Protein AF-A0A923ZUJ0-F1 (afdb_monomer_lite)

Radius of gyration: 30.83 Å; chains: 1; bounding box: 75×82×102 Å

pLDDT: mean 88.52, std 15.81, range [29.75, 98.81]

Structure (mmCIF, N/CA/C/O backbone):
data_AF-A0A923ZUJ0-F1
#
_entry.id   AF-A0A923ZUJ0-F1
#
loop_
_atom_site.group_PDB
_atom_site.id
_atom_site.type_symbol
_atom_site.label_atom_id
_atom_site.label_alt_id
_atom_site.label_comp_id
_atom_site.label_asym_id
_atom_site.label_entity_id
_atom_site.label_seq_id
_atom_site.pdbx_PDB_ins_code
_atom_site.Cartn_x
_atom_site.Cartn_y
_atom_site.Cartn_z
_atom_site.occupancy
_atom_site.B_iso_or_equiv
_atom_site.auth_seq_id
_atom_site.auth_comp_id
_atom_site.auth_asym_id
_atom_site.auth_atom_id
_atom_site.pdbx_PDB_model_num
ATOM 1 N N . MET A 1 1 ? -29.389 64.972 77.848 1.00 43.12 1 MET A N 1
ATOM 2 C CA . MET A 1 1 ? -30.214 64.222 78.824 1.00 43.12 1 MET A CA 1
ATOM 3 C C . MET A 1 1 ? -31.696 64.350 78.474 1.00 43.12 1 MET A C 1
ATOM 5 O O . MET A 1 1 ? -32.298 65.359 78.807 1.00 43.12 1 MET A O 1
ATOM 9 N N . ARG A 1 2 ? -32.294 63.356 77.804 1.00 29.84 2 ARG A N 1
ATOM 10 C CA . ARG A 1 2 ? -33.752 63.138 77.796 1.00 29.84 2 ARG A CA 1
ATOM 11 C C . ARG A 1 2 ? -34.045 61.634 77.700 1.00 29.84 2 ARG A C 1
ATOM 13 O O . ARG A 1 2 ? -33.773 61.017 76.685 1.00 29.84 2 ARG A O 1
ATOM 20 N N . LYS A 1 3 ? -34.542 61.127 78.832 1.00 29.75 3 LYS A N 1
ATOM 21 C CA . LYS A 1 3 ? -35.555 60.084 79.078 1.00 29.75 3 LYS A CA 1
ATOM 22 C C . LYS A 1 3 ? -35.516 58.767 78.280 1.00 29.75 3 LYS A C 1
ATOM 24 O O . LYS A 1 3 ? -35.844 58.710 77.105 1.00 29.75 3 LYS A O 1
ATOM 29 N N . SER A 1 4 ? -35.271 57.698 79.041 1.00 38.34 4 SER A N 1
ATOM 30 C CA . SER A 1 4 ? -35.856 56.358 78.872 1.00 38.34 4 SER A CA 1
ATOM 31 C C . SER A 1 4 ? -37.389 56.416 78.769 1.00 38.34 4 SER A C 1
ATOM 33 O O . SER A 1 4 ? -37.982 57.253 79.447 1.00 38.34 4 SER A O 1
ATOM 35 N N . ILE A 1 5 ? -37.995 55.503 77.993 1.00 32.16 5 ILE A N 1
ATOM 36 C CA . ILE A 1 5 ? -39.193 54.711 78.353 1.00 32.16 5 ILE A CA 1
ATOM 37 C C . ILE A 1 5 ? -39.222 53.428 77.489 1.00 32.16 5 ILE A C 1
ATOM 39 O O . ILE A 1 5 ? -39.133 53.475 76.265 1.00 32.16 5 ILE A O 1
ATOM 43 N N . ARG A 1 6 ? -39.315 52.281 78.177 1.00 39.22 6 ARG A N 1
ATOM 44 C CA . ARG A 1 6 ? -39.644 50.923 77.688 1.00 39.22 6 ARG A CA 1
ATOM 45 C C . ARG A 1 6 ? -41.151 50.790 77.427 1.00 39.22 6 ARG A C 1
ATOM 47 O O . ARG A 1 6 ? -41.880 51.478 78.118 1.00 39.22 6 ARG A O 1
ATOM 54 N N . VAL A 1 7 ? -41.571 49.823 76.594 1.00 31.69 7 VAL A N 1
ATOM 55 C CA . VAL A 1 7 ? -42.669 48.813 76.768 1.00 31.69 7 VAL A CA 1
ATOM 56 C C . VAL A 1 7 ? -42.708 48.015 75.440 1.00 31.69 7 VAL A C 1
ATOM 58 O O . VAL A 1 7 ? -42.836 48.630 74.392 1.00 31.69 7 VAL A O 1
ATOM 61 N N . ILE A 1 8 ? -42.285 46.746 75.334 1.00 33.00 8 ILE A N 1
ATOM 62 C CA . ILE A 1 8 ? -42.831 45.441 75.789 1.00 33.00 8 ILE A CA 1
ATOM 63 C C . ILE A 1 8 ? -44.042 44.929 74.966 1.00 33.00 8 ILE A C 1
ATOM 65 O O . ILE A 1 8 ? -45.149 45.415 75.148 1.00 33.00 8 ILE A O 1
ATOM 69 N N . ALA A 1 9 ? -43.765 43.847 74.203 1.00 34.81 9 ALA A N 1
ATOM 70 C CA . ALA A 1 9 ? -44.602 42.666 73.881 1.00 34.81 9 ALA A CA 1
ATOM 71 C C . ALA A 1 9 ? -45.811 42.809 72.917 1.00 34.81 9 ALA A C 1
ATOM 73 O O . ALA A 1 9 ? -46.487 43.820 72.929 1.00 34.81 9 ALA A O 1
ATOM 74 N N . PHE A 1 10 ? -46.217 41.826 72.095 1.00 34.53 10 PHE A N 1
ATOM 75 C CA . PHE A 1 10 ? -45.820 40.424 71.866 1.00 34.53 10 PHE A CA 1
ATOM 76 C C . PHE A 1 10 ? -46.506 39.914 70.563 1.00 34.53 10 PHE A C 1
ATOM 78 O O . PHE A 1 10 ? -47.582 40.386 70.217 1.00 34.53 10 PHE A O 1
ATOM 85 N N . ILE A 1 11 ? -45.928 38.856 69.973 1.00 42.12 11 ILE A N 1
ATOM 86 C CA . ILE A 1 11 ? -46.544 37.788 69.146 1.00 42.12 11 ILE A CA 1
ATOM 87 C C . ILE A 1 11 ? -46.882 38.110 67.679 1.00 42.12 11 ILE A C 1
ATOM 89 O O . ILE A 1 11 ? -47.762 38.898 67.358 1.00 42.12 11 ILE A O 1
ATOM 93 N N . GLY A 1 12 ? -46.242 37.349 66.787 1.00 33.19 12 GLY A N 1
ATOM 94 C CA . GLY A 1 12 ? -46.616 37.215 65.383 1.00 33.19 12 GLY A CA 1
ATOM 95 C C . GLY A 1 12 ? -45.656 36.282 64.656 1.00 33.19 12 GLY A C 1
ATOM 96 O O . GLY A 1 12 ? -44.697 36.727 64.037 1.00 33.19 12 GLY A O 1
ATOM 97 N N . THR A 1 13 ? -45.879 34.979 64.796 1.00 43.81 13 THR A N 1
ATOM 98 C CA . THR A 1 13 ? -45.153 33.884 64.144 1.00 43.81 13 THR A CA 1
ATOM 99 C C . THR A 1 13 ? -45.180 34.067 62.621 1.00 43.81 13 THR A C 1
ATOM 101 O O . THR A 1 13 ? -46.202 33.798 61.993 1.00 43.81 13 THR A O 1
ATOM 104 N N . LEU A 1 14 ? -44.078 34.517 62.009 1.00 37.41 14 LEU A N 1
ATOM 105 C CA . LEU A 1 14 ? -43.912 34.456 60.556 1.00 37.41 14 LEU A CA 1
ATOM 106 C C . LEU A 1 14 ? -43.134 33.197 60.183 1.00 37.41 14 LEU A C 1
ATOM 108 O O . LEU A 1 14 ? -42.020 32.956 60.643 1.00 37.41 14 LEU A O 1
ATOM 112 N N . TRP A 1 15 ? -43.786 32.397 59.351 1.00 36.47 15 TRP A N 1
ATOM 113 C CA . TRP A 1 15 ? -43.288 31.186 58.730 1.00 36.47 15 TRP A CA 1
ATOM 114 C C . TRP A 1 15 ? -41.913 31.389 58.088 1.00 36.47 15 TRP A C 1
ATOM 116 O O . TRP A 1 15 ? -41.748 32.222 57.198 1.00 36.47 15 TRP A O 1
ATOM 126 N N . VAL A 1 16 ? -40.949 30.550 58.470 1.00 40.41 16 VAL A N 1
ATOM 127 C CA . VAL A 1 16 ? -39.775 30.275 57.640 1.00 40.41 16 VAL A CA 1
ATOM 128 C C . VAL A 1 16 ? -40.267 29.410 56.481 1.00 40.41 16 VAL A C 1
ATOM 130 O O . VAL A 1 16 ? -40.273 28.183 56.558 1.00 40.41 16 VAL A O 1
ATOM 133 N N . ILE A 1 17 ? -40.746 30.048 55.412 1.00 44.09 17 ILE A N 1
ATOM 134 C CA . ILE A 1 17 ? -40.874 29.373 54.122 1.00 44.09 17 ILE A CA 1
ATOM 135 C C . ILE A 1 17 ? -39.440 29.140 53.667 1.00 44.09 17 ILE A C 1
ATOM 137 O O . ILE A 1 17 ? -38.742 30.063 53.252 1.00 44.09 17 ILE A O 1
ATOM 141 N N . GLY A 1 18 ? -38.974 27.904 53.835 1.00 44.53 18 GLY A N 1
ATOM 142 C CA . GLY A 1 18 ? -37.714 27.473 53.265 1.00 44.53 18 GLY A CA 1
ATOM 143 C C . GLY A 1 18 ? -37.739 27.762 51.770 1.00 44.53 18 GLY A C 1
ATOM 144 O O . GLY A 1 18 ? -38.570 27.210 51.050 1.00 44.53 18 GLY A O 1
ATOM 145 N N . CYS A 1 19 ? -36.822 28.610 51.305 1.00 40.72 19 CYS A N 1
ATOM 146 C CA . CYS A 1 19 ? -36.423 28.607 49.909 1.00 40.72 19 CYS A CA 1
ATOM 147 C C . CYS A 1 19 ? -35.918 27.195 49.601 1.00 40.72 19 CYS A C 1
ATOM 149 O O . CYS A 1 19 ? -34.752 26.875 49.839 1.00 40.72 19 CYS A O 1
ATOM 151 N N . LYS A 1 20 ? -36.791 26.326 49.078 1.00 44.94 20 LYS A N 1
ATOM 152 C CA . LYS A 1 20 ? -36.320 25.245 48.223 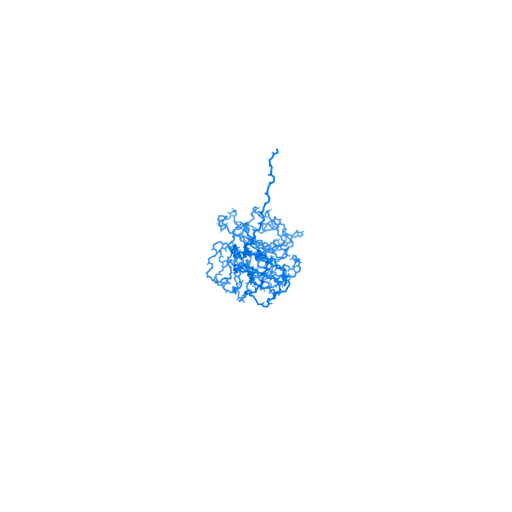1.00 44.94 20 LYS A CA 1
ATOM 153 C C . LYS A 1 20 ? -35.603 25.955 47.089 1.00 44.94 20 LYS A C 1
ATOM 155 O O . LYS A 1 20 ? -36.219 26.715 46.351 1.00 44.94 20 LYS A O 1
ATOM 160 N N . LYS A 1 21 ? -34.288 25.773 47.028 1.00 48.12 21 LYS A N 1
ATOM 161 C CA . LYS A 1 21 ? -33.493 26.132 45.863 1.00 48.12 21 LYS A CA 1
ATOM 162 C C . LYS A 1 21 ? -34.147 25.376 44.708 1.00 48.12 21 LYS A C 1
ATOM 164 O O . LYS A 1 21 ? -34.022 24.155 44.648 1.00 48.12 21 LYS A O 1
ATOM 169 N N . GLU A 1 22 ? -34.947 26.061 43.895 1.00 51.47 22 GLU A N 1
ATOM 170 C CA . GLU A 1 22 ? -35.386 25.500 42.624 1.00 51.47 22 GLU A CA 1
ATOM 171 C C . GLU A 1 22 ? -34.109 25.046 41.921 1.00 51.47 22 GLU A C 1
ATOM 173 O O . GLU A 1 22 ? -33.128 25.795 41.859 1.00 51.47 22 GLU A O 1
ATOM 178 N N . SER A 1 23 ? -34.068 23.779 41.516 1.00 54.75 23 SER A N 1
ATOM 179 C CA . SER A 1 23 ? -32.991 23.251 40.695 1.00 54.75 23 SER A CA 1
ATOM 180 C C . SER A 1 23 ? -33.049 24.006 39.371 1.00 54.75 23 SER A C 1
ATOM 182 O O . SER A 1 23 ? -33.767 23.617 38.450 1.00 54.75 23 SER A O 1
ATOM 184 N N . VAL A 1 24 ? -32.359 25.144 39.306 1.00 60.41 24 VAL A N 1
ATOM 185 C CA . VAL A 1 24 ? -32.117 25.860 38.060 1.00 60.41 24 VAL A CA 1
ATOM 186 C C . VAL A 1 24 ? -31.262 24.916 37.230 1.00 60.41 24 VAL A C 1
ATOM 188 O O . VAL A 1 24 ? -30.075 24.729 37.482 1.00 60.41 24 VAL A O 1
ATOM 191 N N . CYS A 1 25 ? -31.930 24.197 36.341 1.00 63.59 25 CYS A N 1
ATOM 192 C CA . CYS A 1 25 ? -31.304 23.222 35.479 1.00 63.59 25 CYS A CA 1
ATOM 193 C C . CYS A 1 25 ? -30.626 23.955 34.323 1.00 63.59 25 CYS A C 1
ATOM 195 O O . CYS A 1 25 ? -31.306 24.432 33.420 1.00 63.59 25 CYS A O 1
ATOM 197 N N . ASP A 1 26 ? -29.292 23.985 34.315 1.00 70.06 26 ASP A N 1
ATOM 198 C CA . ASP A 1 26 ? -28.464 24.573 33.244 1.00 70.06 26 ASP A CA 1
ATOM 199 C C . ASP A 1 26 ? -28.407 23.697 31.963 1.00 70.06 26 ASP A C 1
ATOM 201 O O . ASP A 1 26 ? -27.482 23.799 31.155 1.00 70.06 26 ASP A O 1
ATOM 205 N N . GLY A 1 27 ? -29.408 22.830 31.766 1.00 80.50 27 GLY A N 1
ATOM 206 C CA . GLY A 1 27 ? -29.509 21.864 30.669 1.00 80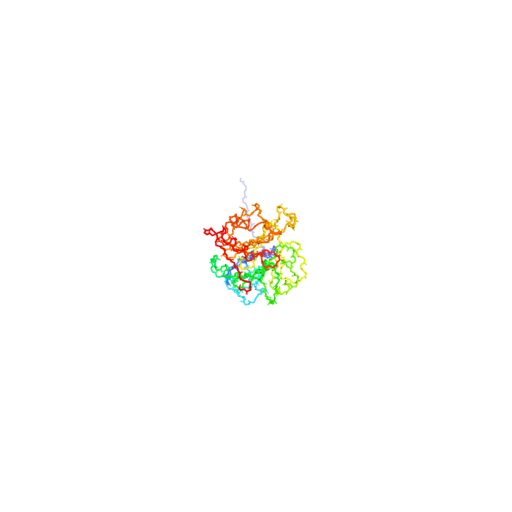.50 27 GLY A CA 1
ATOM 207 C C . GLY A 1 27 ? -28.882 20.490 30.963 1.00 80.50 27 GLY A C 1
ATOM 208 O O . GLY A 1 27 ? -28.413 20.237 32.078 1.00 80.50 27 GLY A O 1
ATOM 209 N N . PRO A 1 28 ? -28.897 19.569 29.978 1.00 86.19 28 PRO A N 1
ATOM 210 C CA . PRO A 1 28 ? -28.261 18.261 30.101 1.00 86.19 28 PRO A CA 1
ATOM 211 C C . PRO A 1 28 ? -26.756 18.377 30.395 1.00 86.19 28 PRO A C 1
ATOM 213 O O . PRO A 1 28 ? -26.130 19.376 30.024 1.00 86.19 28 PRO A O 1
ATOM 216 N N . PRO A 1 29 ? -26.135 17.354 31.009 1.00 89.31 29 PRO A N 1
ATOM 217 C CA . PRO A 1 29 ? -24.697 17.349 31.255 1.00 89.31 29 PRO A CA 1
ATOM 218 C C . PRO A 1 29 ? -23.896 17.536 29.964 1.00 89.31 29 PRO A C 1
ATOM 220 O O . PRO A 1 29 ? -24.230 16.972 28.925 1.00 89.31 29 PRO A O 1
ATOM 223 N N . LYS A 1 30 ? -22.783 18.267 30.021 1.00 91.06 30 LYS A N 1
ATOM 224 C CA . LYS A 1 30 ? -21.803 18.249 28.931 1.00 91.06 30 LYS A CA 1
ATOM 225 C C . LYS A 1 30 ? -21.011 16.958 29.036 1.00 91.06 30 LYS A C 1
ATOM 227 O O . LYS A 1 30 ? -20.424 16.709 30.085 1.00 91.06 30 LYS A O 1
ATOM 232 N N . VAL A 1 31 ? -20.974 16.168 27.971 1.00 94.06 31 VAL A N 1
ATOM 233 C CA . VAL A 1 31 ? -20.256 14.889 27.918 1.00 94.06 31 VAL A CA 1
ATOM 234 C C . VAL A 1 31 ? -19.235 14.889 26.786 1.00 94.06 31 VAL A C 1
ATOM 236 O O . VAL A 1 31 ? -19.428 15.566 25.779 1.00 94.06 31 VAL A O 1
ATOM 239 N N . ASN A 1 32 ? -18.148 14.143 26.964 1.00 94.94 32 ASN A N 1
ATOM 240 C CA . ASN A 1 32 ? -17.134 13.926 25.935 1.00 94.94 32 ASN A CA 1
ATOM 241 C C . ASN A 1 32 ? -16.576 12.504 26.083 1.00 94.94 32 ASN A C 1
ATOM 243 O O . ASN A 1 32 ? -16.079 12.147 27.155 1.00 94.94 32 ASN A O 1
ATOM 247 N N . ALA A 1 33 ? -16.694 11.698 25.029 1.00 94.00 33 ALA A N 1
ATOM 248 C CA . ALA A 1 33 ? -16.251 10.307 24.981 1.00 94.00 33 ALA A CA 1
ATOM 249 C C . ALA A 1 33 ? -14.733 10.171 24.726 1.00 94.00 33 ALA A C 1
ATOM 251 O O . ALA A 1 33 ? -14.154 9.118 24.992 1.00 94.00 33 ALA A O 1
ATOM 252 N N . GLY A 1 34 ? -14.074 11.237 24.271 1.00 92.88 34 GLY A N 1
ATOM 253 C CA . GLY A 1 34 ? -12.668 11.262 23.878 1.00 92.88 34 GLY A CA 1
ATOM 254 C C . GLY A 1 34 ? -12.471 11.135 22.365 1.00 92.88 34 GLY A C 1
ATOM 255 O O . GLY A 1 34 ? -13.423 11.047 21.597 1.00 92.88 34 GLY A O 1
ATOM 256 N N . GLN A 1 35 ? -11.210 11.149 21.930 1.00 92.12 35 GLN A N 1
ATOM 257 C CA . GLN A 1 35 ? -10.852 10.938 20.524 1.00 92.12 35 GLN A CA 1
ATOM 258 C C . GLN A 1 35 ? -10.859 9.456 20.159 1.00 92.12 35 GLN A C 1
ATOM 260 O O . GLN A 1 35 ? -10.457 8.634 20.982 1.00 92.12 35 GLN A O 1
ATOM 265 N N . ASP A 1 36 ? -11.228 9.151 18.910 1.00 92.19 36 ASP A N 1
ATOM 266 C CA . ASP A 1 36 ? -11.173 7.805 18.331 1.00 92.19 36 ASP A CA 1
ATOM 267 C C . ASP A 1 36 ? -9.831 7.114 18.614 1.00 92.19 36 ASP A C 1
ATOM 269 O O . ASP A 1 36 ? -8.752 7.660 18.374 1.00 92.19 36 ASP A O 1
ATOM 273 N N . ILE A 1 37 ? -9.911 5.888 19.132 1.00 89.06 37 ILE A N 1
ATOM 274 C CA . ILE A 1 37 ? -8.751 5.105 19.552 1.00 89.06 37 ILE A CA 1
ATOM 275 C C . ILE A 1 37 ? -8.444 4.078 18.469 1.00 89.06 37 ILE A C 1
ATOM 277 O O . ILE A 1 37 ? -9.267 3.219 18.151 1.00 89.06 37 ILE A O 1
ATOM 281 N N . ASN A 1 38 ? -7.230 4.126 17.929 1.00 84.06 38 ASN A N 1
ATOM 282 C CA . ASN A 1 38 ? -6.735 3.165 16.952 1.00 84.06 38 ASN A CA 1
ATOM 283 C C . ASN A 1 38 ? -5.445 2.532 17.492 1.00 84.06 38 ASN A C 1
ATOM 285 O O . ASN A 1 38 ? -4.415 3.199 17.566 1.00 84.06 38 ASN A O 1
ATOM 289 N N . VAL A 1 39 ? -5.514 1.268 17.923 1.00 80.94 39 VAL A N 1
ATOM 290 C CA . VAL A 1 39 ? -4.381 0.553 18.538 1.00 80.94 39 VAL A CA 1
ATOM 291 C C . VAL A 1 39 ? -4.060 -0.734 17.794 1.00 80.94 39 VAL A C 1
ATOM 293 O O . VAL A 1 39 ? -4.922 -1.353 17.169 1.00 80.94 39 VAL A O 1
ATOM 296 N N . VAL A 1 40 ? -2.803 -1.154 17.875 1.00 75.50 40 VAL A N 1
ATOM 297 C CA . VAL A 1 40 ? -2.280 -2.344 17.196 1.00 75.50 40 VAL A CA 1
ATOM 298 C C . VAL A 1 40 ? -1.744 -3.308 18.241 1.00 75.50 40 VAL A C 1
ATOM 300 O O . VAL A 1 40 ? -1.077 -2.881 19.182 1.00 75.50 40 VAL A O 1
ATOM 303 N N . ASN A 1 41 ? -2.052 -4.599 18.092 1.00 74.56 41 ASN A N 1
ATOM 304 C CA . ASN A 1 41 ? -1.636 -5.671 19.007 1.00 74.56 41 ASN A CA 1
ATOM 305 C C . ASN A 1 41 ? -2.069 -5.454 20.464 1.00 74.56 41 ASN A C 1
ATOM 307 O O . ASN A 1 41 ? -1.483 -6.006 21.393 1.00 74.56 41 ASN A O 1
ATOM 311 N N . GLN A 1 42 ? -3.124 -4.666 20.666 1.00 83.06 42 GLN A N 1
ATOM 312 C CA . GLN A 1 42 ? -3.745 -4.440 21.961 1.00 83.06 42 GLN A CA 1
ATOM 313 C C . GLN A 1 42 ? -5.207 -4.847 21.860 1.00 83.06 42 GLN A C 1
ATOM 315 O O . GLN A 1 42 ? -5.966 -4.285 21.077 1.00 83.06 42 GLN A O 1
ATOM 320 N N . SER A 1 43 ? -5.607 -5.830 22.660 1.00 90.31 43 SER A N 1
ATOM 321 C CA . SER A 1 43 ? -7.006 -6.254 22.775 1.00 90.31 43 SER A CA 1
ATOM 322 C C . SER A 1 43 ? -7.800 -5.394 23.755 1.00 90.31 43 SER A C 1
ATOM 324 O O . SER A 1 43 ? -8.994 -5.616 23.929 1.00 90.31 43 SER A O 1
ATOM 326 N N . SER A 1 44 ? -7.160 -4.424 24.415 1.00 92.31 44 SER A N 1
ATOM 327 C CA . SER A 1 44 ? -7.802 -3.603 25.434 1.00 92.31 44 SER A CA 1
ATOM 328 C C . SER A 1 44 ? -7.269 -2.179 25.471 1.00 92.31 44 SER A C 1
ATOM 330 O O . SER A 1 44 ? -6.062 -1.990 25.334 1.00 92.31 44 SER A O 1
ATOM 332 N N . VAL A 1 45 ? -8.143 -1.210 25.745 1.00 95.31 45 VAL A N 1
ATOM 333 C CA . VAL A 1 45 ? -7.810 0.220 25.846 1.00 95.31 45 VAL A CA 1
ATOM 334 C C . VAL A 1 45 ? -8.512 0.857 27.043 1.00 95.31 45 VAL A C 1
ATOM 336 O O . VAL A 1 45 ? -9.612 0.446 27.421 1.00 95.31 45 VAL A O 1
ATOM 339 N N . ASN A 1 46 ? -7.877 1.860 27.646 1.00 96.06 46 ASN A N 1
ATOM 340 C CA . ASN A 1 46 ? -8.497 2.645 28.711 1.00 96.06 46 ASN A CA 1
ATOM 341 C C . ASN A 1 46 ? -9.444 3.686 28.104 1.00 96.06 46 ASN A C 1
ATOM 343 O O . ASN A 1 46 ? -9.129 4.311 27.094 1.00 96.06 46 ASN A O 1
ATOM 347 N N . LEU A 1 47 ? -10.593 3.871 28.741 1.00 95.62 47 LEU A N 1
ATOM 348 C CA . LEU A 1 47 ? -11.630 4.819 28.363 1.00 95.62 47 LEU A CA 1
ATOM 349 C C . LEU A 1 47 ? -11.552 6.040 29.281 1.00 95.62 47 LEU A C 1
ATOM 351 O O . LEU A 1 47 ? -11.426 5.897 30.497 1.00 95.62 47 LEU A O 1
ATOM 355 N N . ALA A 1 48 ? -11.660 7.235 28.707 1.00 92.12 48 ALA A N 1
ATOM 356 C CA . ALA A 1 48 ? -11.485 8.500 29.424 1.00 92.12 48 ALA A CA 1
ATOM 357 C C . ALA A 1 48 ? -12.686 9.442 29.235 1.00 92.12 48 ALA A C 1
ATOM 359 O O . ALA A 1 48 ? -12.523 10.637 28.999 1.00 92.12 48 ALA A O 1
ATOM 360 N N . GLY A 1 49 ? -13.899 8.889 29.312 1.00 91.38 49 GLY A N 1
ATOM 361 C CA . GLY A 1 49 ? -15.136 9.655 29.183 1.00 91.38 49 GLY A CA 1
ATOM 362 C C . GLY A 1 49 ? -15.266 10.683 30.307 1.00 91.38 49 GLY A C 1
ATOM 363 O O . GLY A 1 49 ? -15.036 10.367 31.475 1.00 91.38 49 GLY A O 1
ATOM 364 N N . THR A 1 50 ? -15.636 11.916 29.965 1.00 92.62 50 THR A N 1
ATOM 365 C CA . THR A 1 50 ? -15.809 13.018 30.924 1.00 92.62 50 THR A CA 1
ATOM 366 C C . THR A 1 50 ? -17.240 13.542 30.899 1.00 92.62 50 THR A C 1
ATOM 368 O O . THR A 1 50 ? -17.943 13.428 29.892 1.00 92.62 50 THR A O 1
ATOM 371 N N . THR A 1 51 ? -17.709 14.071 32.027 1.00 90.75 51 THR A N 1
ATOM 372 C CA . THR A 1 51 ? -19.035 14.687 32.152 1.00 90.75 51 THR A CA 1
ATOM 373 C C . THR A 1 51 ? -18.981 15.884 33.096 1.00 90.75 51 THR A C 1
ATOM 375 O O . THR A 1 51 ? -18.180 15.896 34.029 1.00 90.75 51 THR A O 1
ATOM 378 N N . SER A 1 52 ? -19.827 16.890 32.864 1.00 87.19 52 SER A N 1
ATOM 379 C CA . SER A 1 52 ? -20.027 18.011 33.790 1.00 87.19 52 SER A CA 1
ATOM 380 C C . SER A 1 52 ? -21.012 17.697 34.920 1.00 87.19 52 SER A C 1
ATOM 382 O O . SER A 1 52 ? -21.199 18.532 35.803 1.00 87.19 52 SER A O 1
ATOM 384 N N . ALA A 1 53 ? -21.685 16.543 34.884 1.00 79.75 53 ALA A N 1
ATOM 385 C CA . ALA A 1 53 ? -22.572 16.116 35.959 1.00 79.75 53 ALA A CA 1
ATOM 386 C C . ALA A 1 53 ? -21.785 15.652 37.193 1.00 79.75 53 ALA A C 1
ATOM 388 O O . ALA A 1 53 ? -20.690 15.105 37.091 1.00 79.75 53 ALA A O 1
ATOM 389 N N . SER A 1 54 ? -22.383 15.837 38.374 1.00 74.31 54 SER A N 1
ATOM 390 C CA . SER A 1 54 ? -21.867 15.293 39.637 1.00 74.31 54 SER A CA 1
ATOM 391 C C . SER A 1 54 ? -21.929 13.764 39.675 1.00 74.31 54 SER A C 1
ATOM 393 O O . SER A 1 54 ? -21.076 13.118 40.280 1.00 74.31 54 SER A O 1
ATOM 395 N N . GLN A 1 55 ? -22.936 13.191 39.017 1.00 71.12 55 GLN A N 1
ATOM 396 C CA . GLN A 1 55 ? -23.034 11.765 38.744 1.00 71.12 55 GLN A CA 1
ATOM 397 C C . GLN A 1 55 ? -22.230 11.479 37.471 1.00 71.12 55 GLN A C 1
ATOM 399 O O . GLN A 1 55 ? -22.339 12.218 36.495 1.00 71.12 55 GLN A O 1
ATOM 404 N N . GLY A 1 56 ? -21.389 10.443 37.485 1.00 84.81 56 GLY A N 1
ATOM 405 C CA . GLY A 1 56 ? -20.548 10.086 36.340 1.00 84.81 56 GLY A CA 1
ATOM 406 C C . GLY A 1 56 ? -21.344 9.718 35.078 1.00 84.81 56 GLY A C 1
ATOM 407 O O . GLY A 1 56 ? -22.563 9.873 34.990 1.00 84.81 56 GLY A O 1
ATOM 408 N N . GLY A 1 57 ? -20.647 9.217 34.065 1.00 91.12 57 GLY A N 1
ATOM 409 C CA . GLY A 1 57 ? -21.288 8.605 32.902 1.00 91.12 57 GLY A CA 1
ATOM 410 C C . GLY A 1 57 ? -21.201 7.083 32.929 1.00 91.12 57 GLY A C 1
ATOM 411 O O . GLY A 1 57 ? -20.493 6.487 33.744 1.00 91.12 57 GLY A O 1
ATOM 412 N N . THR A 1 58 ? -21.927 6.462 32.009 1.00 94.38 58 THR A N 1
ATOM 413 C CA . THR A 1 58 ? -21.896 5.025 31.746 1.00 94.38 58 THR A CA 1
ATOM 414 C C . THR A 1 58 ? -21.462 4.784 30.309 1.00 94.38 58 THR A C 1
ATOM 416 O O . THR A 1 58 ? -21.926 5.445 29.378 1.00 94.38 58 THR A O 1
ATOM 419 N N . TRP A 1 59 ? -20.576 3.809 30.131 1.00 96.62 59 TRP A N 1
ATOM 420 C CA . TRP A 1 59 ? -20.182 3.327 28.818 1.00 96.62 59 TRP A CA 1
ATOM 421 C C . TRP A 1 59 ? -21.095 2.197 28.349 1.00 96.62 59 TRP A C 1
ATOM 423 O O . TRP A 1 59 ? -21.361 1.255 29.092 1.00 96.62 59 TRP A O 1
ATOM 433 N N . THR A 1 60 ? -21.515 2.255 27.089 1.00 96.19 60 THR A N 1
ATOM 434 C CA . THR A 1 60 ? -22.269 1.183 26.424 1.00 96.19 60 THR A CA 1
ATOM 435 C C . THR A 1 60 ? -21.668 0.878 25.056 1.00 96.19 60 THR A C 1
ATOM 437 O O . THR A 1 60 ? -21.180 1.775 24.369 1.00 96.19 60 THR A O 1
ATOM 440 N N . ILE A 1 61 ? -21.672 -0.394 24.654 1.00 96.94 61 ILE A N 1
ATOM 441 C CA . ILE A 1 61 ? -21.217 -0.816 23.323 1.00 96.94 61 ILE A CA 1
ATOM 442 C C . ILE A 1 61 ? -22.415 -0.721 22.375 1.00 96.94 61 ILE A C 1
ATOM 444 O O . ILE A 1 61 ? -23.417 -1.399 22.580 1.00 96.94 61 ILE A O 1
ATOM 448 N N . ILE A 1 62 ? -22.313 0.118 21.345 1.00 96.38 62 ILE A N 1
ATOM 449 C CA . ILE A 1 62 ? -23.333 0.262 20.295 1.00 96.38 62 ILE A CA 1
ATOM 450 C C . ILE A 1 62 ? -23.159 -0.825 19.228 1.00 96.38 62 ILE A C 1
ATOM 452 O O . ILE A 1 62 ? -24.139 -1.344 18.703 1.00 96.38 62 ILE A O 1
ATOM 456 N N . SER A 1 63 ? -21.913 -1.140 18.864 1.00 94.44 63 SER A N 1
ATOM 457 C CA . SER A 1 63 ? -21.604 -2.127 17.820 1.00 94.44 63 SER A CA 1
ATOM 458 C C . SER A 1 63 ? -20.202 -2.719 17.981 1.00 94.44 63 SER A C 1
ATOM 460 O O . SER A 1 63 ? -19.346 -2.107 18.624 1.00 94.44 63 SER A O 1
ATOM 462 N N . GLY A 1 64 ? -19.989 -3.884 17.362 1.00 87.69 64 GLY A N 1
ATOM 463 C CA . GLY A 1 64 ? -18.757 -4.677 17.406 1.00 87.69 64 GLY A CA 1
ATOM 464 C C . GLY A 1 64 ? -18.927 -5.960 18.232 1.00 87.69 64 GLY A C 1
ATOM 465 O O . GLY A 1 64 ? -19.591 -5.966 19.267 1.00 87.69 64 GLY A O 1
ATOM 466 N N . GLU A 1 65 ? -18.375 -7.074 17.750 1.00 85.38 65 GLU A N 1
ATOM 467 C CA . GLU A 1 65 ? -18.649 -8.409 18.294 1.00 85.38 65 GLU A CA 1
ATOM 468 C C . GLU A 1 65 ? -17.689 -8.792 19.435 1.00 85.38 65 GLU A C 1
ATOM 470 O O . GLU A 1 65 ? -16.470 -8.715 19.295 1.00 85.38 65 GLU A O 1
ATOM 475 N N . GLY A 1 66 ? -18.226 -9.272 20.562 1.00 89.81 66 GLY A N 1
ATOM 476 C CA . GLY A 1 66 ? -17.419 -9.833 21.656 1.00 89.81 66 GLY A CA 1
ATOM 477 C C . GLY A 1 66 ? -16.663 -8.805 22.506 1.00 89.81 66 GLY A C 1
ATOM 478 O O . GLY A 1 66 ? -15.709 -9.172 23.190 1.00 89.81 66 GLY A O 1
ATOM 479 N N . GLY A 1 67 ? -17.064 -7.532 22.459 1.00 94.00 67 GLY A N 1
ATOM 480 C CA . GLY A 1 67 ? -16.517 -6.484 23.319 1.00 94.00 67 GLY A CA 1
ATOM 481 C C . GLY A 1 67 ? -17.070 -6.542 24.749 1.00 94.00 67 GLY A C 1
ATOM 482 O O . GLY A 1 67 ? -18.237 -6.865 24.960 1.00 94.00 67 GLY A O 1
ATOM 483 N N . THR A 1 68 ? -16.247 -6.188 25.735 1.00 96.31 68 THR A N 1
ATOM 484 C CA . THR A 1 68 ? -16.632 -6.039 27.146 1.00 96.31 68 THR A CA 1
ATOM 485 C C . THR A 1 68 ? -16.058 -4.751 27.734 1.00 96.31 68 THR A C 1
ATOM 487 O O . THR A 1 68 ? -15.043 -4.231 27.264 1.00 96.31 68 THR A O 1
ATOM 490 N N . ILE A 1 69 ? -16.721 -4.209 28.759 1.00 96.50 69 ILE A N 1
ATOM 491 C CA . ILE A 1 69 ? -16.279 -3.010 29.480 1.00 96.50 69 ILE A CA 1
ATOM 492 C C . ILE A 1 69 ? -16.241 -3.330 30.970 1.00 96.50 69 ILE A C 1
ATOM 494 O O . ILE A 1 69 ? -17.247 -3.747 31.539 1.00 96.50 69 ILE A O 1
ATOM 498 N N . ALA A 1 70 ? -15.089 -3.113 31.600 1.00 94.75 70 ALA A N 1
ATOM 499 C CA . ALA A 1 70 ? -14.914 -3.244 33.042 1.00 94.75 70 ALA A CA 1
ATOM 500 C C . ALA A 1 70 ? -13.932 -2.178 33.540 1.00 94.75 70 ALA A C 1
ATOM 502 O O . ALA A 1 70 ? -12.878 -1.992 32.942 1.00 94.75 70 ALA A O 1
ATOM 503 N N . ASN A 1 71 ? -14.260 -1.480 34.632 1.00 91.50 71 ASN A N 1
ATOM 504 C CA . ASN A 1 71 ? -13.381 -0.490 35.278 1.00 91.50 71 ASN A CA 1
ATOM 505 C C . ASN A 1 71 ? -12.790 0.560 34.311 1.00 91.50 71 ASN A C 1
ATOM 507 O O . ASN A 1 71 ? -11.581 0.779 34.298 1.00 91.50 71 ASN A O 1
ATOM 511 N N . ASN A 1 72 ? -13.632 1.186 33.477 1.00 92.56 72 ASN A N 1
ATOM 512 C CA . ASN A 1 72 ? -13.210 2.136 32.432 1.00 92.56 72 ASN A CA 1
ATOM 513 C C . ASN A 1 72 ? -12.152 1.577 31.467 1.00 92.56 72 ASN A C 1
ATOM 515 O O . ASN A 1 72 ? -11.358 2.319 30.898 1.00 92.56 72 ASN A O 1
ATOM 519 N N . LYS A 1 73 ? -12.151 0.264 31.251 1.00 95.62 73 LYS A N 1
ATOM 520 C CA . LYS A 1 73 ? -11.311 -0.406 30.270 1.00 95.62 73 LYS A CA 1
ATOM 521 C C . LYS A 1 73 ? -12.195 -1.203 29.324 1.00 95.62 73 LYS A C 1
ATOM 523 O O . LYS A 1 73 ? -12.989 -2.039 29.756 1.00 95.62 73 LYS A O 1
ATOM 528 N N . PHE A 1 74 ? -12.061 -0.929 28.033 1.00 97.31 74 PHE A N 1
ATOM 529 C CA . PHE A 1 74 ? -12.680 -1.721 26.979 1.00 97.31 74 PHE A CA 1
ATOM 530 C C . PHE A 1 74 ? -11.754 -2.878 26.603 1.00 97.31 74 PHE A C 1
ATOM 532 O O . PHE A 1 74 ? -10.543 -2.686 26.513 1.00 97.31 74 PHE A O 1
ATOM 539 N N . THR A 1 75 ? -12.314 -4.065 26.375 1.00 96.31 75 THR A N 1
ATOM 540 C CA . THR A 1 75 ? -11.605 -5.234 25.836 1.00 96.31 75 THR A CA 1
ATOM 541 C C . THR A 1 75 ? -12.413 -5.828 24.690 1.00 96.31 75 THR A C 1
ATOM 543 O O . THR A 1 75 ? -13.624 -5.973 24.811 1.00 96.31 75 THR A O 1
ATOM 546 N N . GLY A 1 76 ? -11.765 -6.200 23.592 1.00 94.19 76 GLY A N 1
ATOM 547 C CA . GLY A 1 76 ? -12.427 -6.798 22.436 1.00 94.19 76 GLY A CA 1
ATOM 548 C C . GLY A 1 76 ? -11.508 -7.720 21.640 1.00 94.19 76 GLY A C 1
ATOM 549 O O . GLY A 1 76 ? -10.310 -7.840 21.903 1.00 94.19 76 GLY A O 1
ATOM 550 N N . LYS A 1 77 ? -12.084 -8.380 20.635 1.00 89.19 77 LYS A N 1
ATOM 551 C CA . LYS A 1 77 ? -11.348 -9.131 19.613 1.00 89.19 77 LYS A CA 1
ATOM 552 C C . LYS A 1 77 ? -10.574 -8.168 18.706 1.00 89.19 77 LYS A C 1
ATOM 554 O O . LYS A 1 77 ? -11.104 -7.119 18.336 1.00 89.19 77 LYS A O 1
ATOM 559 N N . LEU A 1 78 ? -9.355 -8.548 18.318 1.00 84.25 78 LEU A N 1
ATOM 560 C CA . LEU A 1 78 ? -8.582 -7.843 17.289 1.00 84.25 78 LEU A CA 1
ATOM 561 C C . LEU A 1 78 ? -9.267 -7.948 15.911 1.00 84.25 78 LEU A C 1
ATOM 563 O O . LEU A 1 78 ? -10.179 -8.756 15.731 1.00 84.25 78 LEU A O 1
ATOM 567 N N . LYS A 1 79 ? -8.819 -7.133 14.949 1.00 77.69 79 LYS A N 1
ATOM 568 C CA . LYS A 1 79 ? -9.435 -6.918 13.626 1.00 77.69 79 LYS A CA 1
ATOM 569 C C . LYS A 1 79 ? -10.895 -6.462 13.687 1.00 77.69 79 LYS A C 1
ATOM 571 O O . LYS A 1 79 ? -11.695 -6.827 12.831 1.00 77.69 79 LYS A O 1
ATOM 576 N N . ASN A 1 80 ? -11.252 -5.685 14.702 1.00 83.44 80 ASN A N 1
ATOM 577 C CA . ASN A 1 80 ? -12.612 -5.184 14.855 1.00 83.44 80 ASN A CA 1
ATOM 578 C C . ASN A 1 80 ? -12.609 -3.699 15.202 1.00 83.44 80 ASN A C 1
ATOM 580 O O . ASN A 1 80 ? -11.768 -3.224 15.971 1.00 83.44 80 ASN A O 1
ATOM 584 N N . THR A 1 81 ? -13.602 -2.996 14.665 1.00 88.69 81 THR A N 1
ATOM 585 C CA . THR A 1 81 ? -13.960 -1.645 15.086 1.00 88.69 81 THR A CA 1
ATOM 586 C C . THR A 1 81 ? -15.238 -1.717 15.908 1.00 88.69 81 THR A C 1
ATOM 588 O O . THR A 1 81 ? -16.242 -2.283 15.476 1.00 88.69 81 THR A O 1
ATOM 591 N N . TYR A 1 82 ? -15.190 -1.133 17.097 1.00 94.69 82 TYR A N 1
ATOM 592 C CA . TYR A 1 82 ? -16.303 -1.024 18.025 1.00 94.69 82 TYR A CA 1
ATOM 593 C C . TYR A 1 82 ? -16.734 0.428 18.101 1.00 94.69 82 TYR A C 1
ATOM 595 O O . TYR A 1 82 ? -15.897 1.330 18.106 1.00 94.69 82 TYR A O 1
ATOM 603 N N . LYS A 1 83 ? -18.039 0.651 18.214 1.00 96.69 83 LYS A N 1
ATOM 604 C CA . LYS A 1 83 ? -18.581 1.972 18.532 1.00 96.69 83 LYS A CA 1
ATOM 605 C C . LYS A 1 83 ? -19.105 1.941 19.952 1.00 96.69 83 LYS A C 1
ATOM 607 O O . LYS A 1 83 ? -19.980 1.129 20.253 1.00 96.69 83 LYS A O 1
ATOM 612 N N . LEU A 1 84 ? -18.578 2.806 20.806 1.00 97.44 84 LEU A N 1
ATOM 613 C CA . LEU A 1 84 ? -19.017 2.961 22.187 1.00 97.44 84 LEU A CA 1
ATOM 614 C C . LEU A 1 84 ? -19.750 4.294 22.354 1.00 97.44 84 LEU A C 1
ATOM 616 O O . LEU A 1 84 ? -19.454 5.270 21.665 1.00 97.44 84 LEU A O 1
ATOM 620 N N . LYS A 1 85 ? -20.700 4.325 23.288 1.00 97.12 85 LYS A N 1
ATOM 621 C CA . LYS A 1 85 ? -21.423 5.519 23.725 1.00 97.12 85 LYS A CA 1
ATOM 622 C C . LYS A 1 85 ? -21.089 5.799 25.182 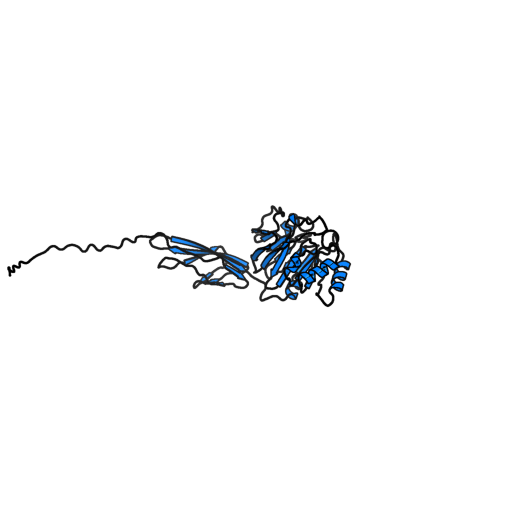1.00 97.12 85 LYS A C 1
ATOM 624 O O . LYS A 1 85 ? -21.277 4.922 26.028 1.00 97.12 85 LYS A O 1
ATOM 629 N N . TRP A 1 86 ? -20.631 7.012 25.457 1.00 96.81 86 TRP A N 1
ATOM 630 C CA . TRP A 1 86 ? -20.549 7.570 26.799 1.00 96.81 86 TRP A CA 1
ATOM 631 C C . TRP A 1 86 ? -21.798 8.402 27.047 1.00 96.81 86 TRP A C 1
ATOM 633 O O . TRP A 1 86 ? -22.064 9.339 26.300 1.00 96.81 86 TRP A O 1
ATOM 643 N N . GLU A 1 87 ? -22.579 8.055 28.064 1.00 95.62 87 GLU A N 1
ATOM 644 C CA . GLU A 1 87 ? -23.842 8.726 28.372 1.00 95.62 87 GLU A CA 1
ATOM 645 C C . GLU A 1 87 ? -23.898 9.106 29.848 1.00 95.62 87 GLU A C 1
ATOM 647 O O . GLU A 1 87 ? -23.559 8.307 30.719 1.00 95.62 87 GLU A O 1
ATOM 652 N N . SER A 1 88 ? -24.331 10.329 30.137 1.00 93.88 88 SER A N 1
ATOM 653 C CA . SER A 1 88 ? -24.546 10.810 31.501 1.00 93.88 88 SER A CA 1
ATOM 654 C C . SER A 1 88 ? -25.938 11.421 31.594 1.00 93.88 88 SER A C 1
ATOM 656 O O . SER A 1 88 ? -26.399 12.091 30.667 1.00 93.88 88 SER A O 1
ATOM 658 N N . THR A 1 89 ? -26.619 11.149 32.703 1.00 91.19 89 THR A N 1
ATOM 659 C CA . THR A 1 89 ? -27.980 11.619 32.968 1.00 91.19 89 THR A CA 1
ATOM 660 C C . THR A 1 89 ? -27.995 12.380 34.282 1.00 91.19 89 THR A C 1
ATOM 662 O O . THR A 1 89 ? -27.410 11.937 35.268 1.00 91.19 89 THR A O 1
ATOM 665 N N . SER A 1 90 ? -28.665 13.525 34.290 1.00 86.94 90 SER A N 1
ATOM 666 C CA . SER A 1 90 ? -28.975 14.294 35.490 1.00 86.94 90 SER A CA 1
ATOM 667 C C . SER A 1 90 ? -30.478 14.558 35.564 1.00 86.94 90 SER A C 1
ATOM 669 O O . SER A 1 90 ? -31.235 14.224 34.653 1.00 86.94 90 SER A O 1
ATOM 671 N N . GLU A 1 91 ? -30.913 15.217 36.636 1.00 85.25 91 GLU A N 1
ATOM 672 C CA . GLU A 1 91 ? -32.288 15.719 36.782 1.00 85.25 91 GLU A CA 1
ATOM 673 C C . GLU A 1 91 ? -32.702 16.656 35.630 1.00 85.25 91 GLU A C 1
ATOM 675 O O . GLU A 1 91 ? -33.886 16.837 35.365 1.00 85.25 91 GLU A O 1
ATOM 680 N N . CYS A 1 92 ? -31.720 17.218 34.919 1.00 84.19 92 CYS A N 1
ATOM 681 C CA . CYS A 1 92 ? -31.897 18.193 33.850 1.00 84.19 92 CYS A CA 1
ATOM 682 C C . CYS A 1 92 ? -31.870 17.574 32.438 1.00 84.19 92 CYS A C 1
ATOM 684 O O . CYS A 1 92 ? -31.950 18.305 31.449 1.00 84.19 92 CYS A O 1
ATOM 686 N N . GLY A 1 93 ? -31.747 16.245 32.330 1.00 87.88 93 GLY A N 1
ATOM 687 C CA . GLY A 1 93 ? -31.755 15.499 31.070 1.00 87.88 93 GLY A CA 1
ATOM 688 C C . GLY A 1 93 ? -30.531 14.602 30.873 1.00 87.88 93 GLY A C 1
ATOM 689 O O . GLY A 1 93 ? -29.670 14.476 31.744 1.00 87.88 93 GLY A O 1
ATOM 690 N N . SER A 1 94 ? -30.452 13.983 29.696 1.00 91.25 94 SER A N 1
ATOM 691 C CA . SER A 1 94 ? -29.364 13.079 29.307 1.00 91.25 94 SER A CA 1
ATOM 692 C C . SER A 1 94 ? -28.592 13.640 28.122 1.00 91.25 94 SER A C 1
ATOM 694 O O . SER A 1 94 ? -29.170 14.256 27.226 1.00 91.25 94 SER A O 1
ATOM 696 N N . ALA A 1 95 ? -27.289 13.391 28.098 1.00 94.12 95 ALA A N 1
ATOM 697 C CA . ALA A 1 95 ? -26.440 13.672 26.951 1.00 94.12 95 ALA A CA 1
ATOM 698 C C . ALA A 1 95 ? -25.511 12.489 26.691 1.00 94.12 95 ALA A C 1
ATOM 700 O O . ALA A 1 95 ? -25.106 11.786 27.624 1.00 94.12 95 ALA A O 1
ATOM 701 N N . SER A 1 96 ? -25.151 12.291 25.425 1.00 95.62 96 SER A N 1
ATOM 702 C CA . SER A 1 96 ? -24.233 11.233 25.019 1.00 95.62 96 SER A CA 1
ATOM 703 C C . SER A 1 96 ? -23.237 11.701 23.971 1.00 95.62 96 SER A C 1
ATOM 705 O O . SER A 1 96 ? -23.578 12.525 23.125 1.00 95.62 96 SER A O 1
ATOM 707 N N . ASP A 1 97 ? -22.059 11.096 23.983 1.00 96.44 97 ASP A N 1
ATOM 708 C CA . ASP A 1 97 ? -21.043 11.232 22.944 1.00 96.44 97 ASP A CA 1
ATOM 709 C C . ASP A 1 97 ? -20.524 9.844 22.538 1.00 96.44 97 ASP A C 1
ATOM 711 O O . ASP A 1 97 ? -20.664 8.870 23.289 1.00 96.44 97 ASP A O 1
ATOM 715 N N . THR A 1 98 ? -19.967 9.725 21.334 1.00 97.12 98 THR A N 1
ATOM 716 C CA . THR A 1 98 ? -19.531 8.442 20.772 1.00 97.12 98 THR A CA 1
ATOM 717 C C . THR A 1 98 ? -18.048 8.410 20.472 1.00 97.12 98 THR A C 1
ATOM 719 O O . THR A 1 98 ? -17.472 9.399 20.039 1.00 97.12 98 THR A O 1
ATOM 722 N N . LEU A 1 99 ? -17.474 7.223 20.628 1.00 95.81 99 LEU A N 1
ATOM 723 C CA . LEU A 1 99 ? -16.071 6.930 20.385 1.00 95.81 99 LEU A CA 1
ATOM 724 C C . LEU A 1 99 ? -15.966 5.676 19.513 1.00 95.81 99 LEU A C 1
ATOM 726 O O . LEU A 1 99 ? -16.578 4.652 19.838 1.00 95.81 99 LEU A O 1
ATOM 730 N N . ASN A 1 100 ? -15.165 5.718 18.448 1.00 93.00 100 ASN A N 1
ATOM 731 C CA . ASN A 1 100 ? -14.769 4.507 17.733 1.00 93.00 100 ASN A CA 1
ATOM 732 C C . ASN A 1 100 ? -13.460 3.958 18.311 1.00 93.00 100 ASN A C 1
ATOM 734 O O . ASN A 1 100 ? -12.477 4.679 18.476 1.00 93.00 100 ASN A O 1
ATOM 738 N N . ILE A 1 101 ? -13.438 2.655 18.583 1.00 92.06 101 ILE A N 1
ATOM 739 C CA . ILE A 1 101 ? -12.248 1.922 19.016 1.00 92.06 101 ILE A CA 1
ATOM 740 C C . ILE A 1 101 ? -11.933 0.882 17.955 1.00 92.06 101 ILE A C 1
ATOM 742 O O . ILE A 1 101 ? -12.697 -0.061 17.765 1.00 92.06 101 ILE A O 1
ATOM 746 N N . THR A 1 102 ? -10.798 1.026 17.284 1.00 87.81 102 THR A N 1
ATOM 747 C CA . THR A 1 102 ? -10.299 0.027 16.338 1.00 87.81 102 THR A CA 1
ATOM 748 C C . THR A 1 102 ? -9.155 -0.750 16.976 1.00 87.81 102 THR A C 1
ATOM 750 O O . THR A 1 102 ? -8.095 -0.191 17.265 1.00 87.81 102 THR A O 1
ATOM 753 N N . LEU A 1 103 ? -9.391 -2.043 17.212 1.00 85.56 103 LEU A N 1
ATOM 754 C CA . LEU A 1 103 ? -8.400 -2.979 17.737 1.00 85.56 103 LEU A CA 1
ATOM 755 C C . LEU A 1 103 ? -7.818 -3.773 16.572 1.00 85.56 103 LEU A C 1
ATOM 757 O O . LEU A 1 103 ? -8.478 -4.658 16.028 1.00 85.56 103 LEU A O 1
ATOM 761 N N . ASN A 1 104 ? -6.586 -3.478 16.177 1.00 74.31 104 ASN A N 1
ATOM 762 C CA . ASN A 1 104 ? -5.962 -4.125 15.031 1.00 74.31 104 ASN A CA 1
ATOM 763 C C . ASN A 1 104 ? -5.081 -5.306 15.436 1.00 74.31 104 ASN A C 1
ATOM 765 O O . ASN A 1 104 ? -4.353 -5.231 16.427 1.00 74.31 104 ASN A O 1
ATOM 769 N N . ALA A 1 105 ? -5.089 -6.365 14.625 1.00 68.69 105 ALA A N 1
ATOM 770 C CA . ALA A 1 105 ? -4.081 -7.421 14.704 1.00 68.69 105 ALA A CA 1
ATOM 771 C C . ALA A 1 105 ? -2.916 -7.058 13.782 1.00 68.69 105 ALA A C 1
ATOM 773 O O . ALA A 1 105 ? -2.987 -7.315 12.586 1.00 68.69 105 ALA A O 1
ATOM 774 N N . GLY A 1 106 ? -1.868 -6.430 14.306 1.00 61.62 106 GLY A N 1
ATOM 775 C CA . GLY A 1 106 ? -0.650 -6.255 13.519 1.00 61.62 106 GLY A CA 1
ATOM 776 C C . GLY A 1 106 ? 0.035 -7.602 13.271 1.00 61.62 106 GLY A C 1
ATOM 777 O O . GLY A 1 106 ? -0.308 -8.624 13.871 1.00 61.62 106 GLY A O 1
ATOM 778 N N . PHE A 1 107 ? 1.093 -7.602 12.463 1.00 60.19 107 PHE A N 1
ATOM 779 C CA . PHE A 1 107 ? 2.207 -8.507 12.756 1.00 60.19 107 PHE A CA 1
ATOM 780 C C . PHE A 1 107 ? 2.713 -8.215 14.172 1.00 60.19 107 PHE A C 1
ATOM 782 O O . PHE A 1 107 ? 2.546 -7.088 14.607 1.00 60.19 107 PHE A O 1
ATOM 789 N N . GLY A 1 108 ? 3.303 -9.168 14.895 1.00 56.78 108 GLY A N 1
ATOM 790 C CA . GLY A 1 108 ? 3.755 -9.002 16.291 1.00 56.78 108 GLY A CA 1
ATOM 791 C C . GLY A 1 108 ? 4.674 -7.791 16.584 1.00 56.78 108 GLY A C 1
ATOM 792 O O . GLY A 1 108 ? 4.285 -6.640 16.452 1.00 56.78 108 GLY A O 1
ATOM 793 N N . GLY A 1 109 ? 5.876 -8.002 17.119 1.00 61.09 109 GLY A N 1
ATOM 794 C CA . GLY A 1 109 ? 6.802 -6.892 17.414 1.00 61.09 109 GLY A CA 1
ATOM 795 C C . GLY A 1 109 ? 7.289 -6.139 16.161 1.00 61.09 109 GLY A C 1
ATOM 796 O O . GLY A 1 109 ? 6.812 -6.374 15.052 1.00 61.09 109 GLY A O 1
ATOM 797 N N . ASN A 1 110 ? 8.286 -5.262 16.333 1.00 67.25 110 ASN A N 1
ATOM 798 C CA . ASN A 1 110 ? 8.988 -4.631 15.207 1.00 67.25 110 ASN A CA 1
ATOM 799 C C . ASN A 1 110 ? 9.483 -5.705 14.227 1.00 67.25 110 ASN A C 1
ATOM 801 O O . ASN A 1 110 ? 10.200 -6.625 14.631 1.00 67.25 110 ASN A O 1
ATOM 805 N N . LEU A 1 111 ? 9.102 -5.583 12.955 1.00 76.50 111 LEU A N 1
ATOM 806 C CA . LEU A 1 111 ? 9.546 -6.505 11.916 1.00 76.50 111 LEU A CA 1
ATOM 807 C C . LEU A 1 111 ? 10.958 -6.155 11.460 1.00 76.50 111 LEU A C 1
ATOM 809 O O . LEU A 1 111 ? 11.349 -4.990 11.393 1.00 76.50 111 LEU A O 1
ATOM 813 N N . THR A 1 112 ? 11.726 -7.177 11.105 1.00 89.56 112 THR A N 1
ATOM 814 C CA . THR A 1 112 ? 12.966 -6.985 10.351 1.00 89.56 112 THR A CA 1
ATOM 815 C C . THR A 1 112 ? 12.656 -6.771 8.870 1.00 89.56 112 THR A C 1
ATOM 817 O O . THR A 1 112 ? 11.630 -7.226 8.363 1.00 89.56 112 THR A O 1
ATOM 820 N N . VAL A 1 113 ? 13.578 -6.129 8.150 1.00 93.81 113 VAL A N 1
ATOM 821 C CA . VAL A 1 113 ? 13.462 -5.928 6.695 1.00 93.81 113 VAL A CA 1
ATOM 822 C C . VAL A 1 113 ? 13.267 -7.260 5.966 1.00 93.81 113 VAL A C 1
ATOM 824 O O . VAL A 1 113 ? 12.369 -7.369 5.139 1.00 93.81 113 VAL A O 1
ATOM 827 N N . ASN A 1 114 ? 14.037 -8.293 6.320 1.00 93.06 114 ASN A N 1
ATOM 828 C CA . ASN A 1 114 ? 13.945 -9.607 5.676 1.00 93.06 114 ASN A CA 1
ATOM 829 C C . ASN A 1 114 ? 12.583 -10.276 5.904 1.00 93.06 114 ASN A C 1
ATOM 831 O O . ASN A 1 114 ? 12.020 -10.815 4.962 1.00 93.06 114 ASN A O 1
ATOM 835 N N . GLN A 1 115 ? 12.005 -10.166 7.105 1.00 90.75 115 GLN A N 1
ATOM 836 C CA . GLN A 1 115 ? 10.657 -10.690 7.358 1.00 90.75 115 GLN A CA 1
ATOM 837 C C . GLN A 1 115 ? 9.596 -10.007 6.492 1.00 90.75 115 GLN A C 1
ATOM 839 O O . GLN A 1 115 ? 8.653 -10.661 6.061 1.00 90.75 115 GLN A O 1
ATOM 844 N N . VAL A 1 116 ? 9.721 -8.702 6.228 1.00 92.94 116 VAL A N 1
ATOM 845 C CA . VAL A 1 116 ? 8.802 -8.021 5.304 1.00 92.94 116 VAL A CA 1
ATOM 846 C C . VAL A 1 116 ? 9.060 -8.466 3.870 1.00 92.94 116 VAL A C 1
ATOM 848 O O . VAL A 1 116 ? 8.106 -8.770 3.165 1.00 92.94 116 VAL A O 1
ATOM 851 N N . VAL A 1 117 ? 10.325 -8.579 3.450 1.00 95.75 117 VAL A N 1
ATOM 852 C CA . VAL A 1 117 ? 10.679 -9.105 2.124 1.00 95.75 117 VAL A CA 1
ATOM 853 C C . VAL A 1 117 ? 10.072 -10.488 1.905 1.00 95.75 117 VAL A C 1
ATOM 855 O O . VAL A 1 117 ? 9.470 -10.697 0.859 1.00 95.75 117 VAL A O 1
ATOM 858 N N . ASP A 1 118 ? 10.181 -11.413 2.856 1.00 93.25 118 ASP A N 1
ATOM 859 C CA . ASP A 1 118 ? 9.653 -12.780 2.729 1.00 93.25 118 ASP A CA 1
ATOM 860 C C . ASP A 1 118 ? 8.125 -12.817 2.561 1.00 93.25 118 ASP A C 1
ATOM 862 O O . ASP A 1 118 ? 7.614 -13.690 1.869 1.00 93.25 118 ASP A O 1
ATOM 866 N N . ASN A 1 119 ? 7.421 -11.820 3.106 1.00 92.50 119 ASN A N 1
ATOM 867 C CA . ASN A 1 119 ? 5.966 -11.652 3.011 1.00 92.50 119 ASN A CA 1
ATOM 868 C C . ASN A 1 119 ? 5.506 -10.818 1.795 1.00 92.50 119 ASN A C 1
ATOM 870 O O . ASN A 1 119 ? 4.319 -10.510 1.664 1.00 92.50 119 ASN A O 1
ATOM 874 N N . ILE A 1 120 ? 6.430 -10.406 0.919 1.00 96.31 120 ILE A N 1
ATOM 875 C CA . ILE A 1 120 ? 6.113 -9.770 -0.365 1.00 96.31 120 ILE A CA 1
ATOM 876 C C . ILE A 1 120 ? 6.099 -10.847 -1.451 1.00 96.31 120 ILE A C 1
ATOM 878 O O . ILE A 1 120 ? 7.141 -11.418 -1.789 1.00 96.31 120 ILE A O 1
ATOM 882 N N . HIS A 1 121 ? 4.931 -11.056 -2.047 1.00 95.88 121 HIS A N 1
ATOM 883 C CA . HIS A 1 121 ? 4.697 -12.012 -3.124 1.00 95.88 121 HIS A CA 1
ATOM 884 C C . HIS A 1 121 ? 4.453 -11.257 -4.425 1.00 95.88 121 HIS A C 1
ATOM 886 O O . HIS A 1 121 ? 3.548 -10.420 -4.516 1.00 95.88 121 HIS A O 1
ATOM 892 N N . TRP A 1 122 ? 5.266 -11.532 -5.442 1.00 96.00 122 TRP A N 1
ATOM 893 C CA . TRP A 1 122 ? 5.106 -10.889 -6.743 1.00 96.00 122 TRP A CA 1
ATOM 894 C C . TRP A 1 122 ? 4.086 -11.647 -7.578 1.00 96.00 122 TRP A C 1
ATOM 896 O O . TRP A 1 122 ? 4.243 -12.840 -7.834 1.00 96.00 122 TRP A O 1
ATOM 906 N N . ILE A 1 123 ? 3.044 -10.954 -8.028 1.00 94.56 123 ILE A N 1
ATOM 907 C CA . ILE A 1 123 ? 2.020 -11.546 -8.887 1.00 94.56 123 ILE A CA 1
ATOM 908 C C . ILE A 1 123 ? 2.442 -11.363 -10.337 1.00 94.56 123 ILE A C 1
ATOM 910 O O . ILE A 1 123 ? 2.687 -12.340 -11.040 1.00 94.56 123 ILE A O 1
ATOM 914 N N . GLN A 1 124 ? 2.534 -10.120 -10.800 1.00 91.19 124 GLN A N 1
ATOM 915 C CA . GLN A 1 124 ? 2.965 -9.794 -12.155 1.00 91.19 124 GLN A CA 1
ATOM 916 C C . GLN A 1 124 ? 3.131 -8.282 -12.294 1.00 91.19 124 GLN A C 1
ATOM 918 O O . GLN A 1 124 ? 2.353 -7.534 -11.714 1.00 91.19 124 GLN A O 1
ATOM 923 N N . GLN A 1 125 ? 4.078 -7.824 -13.119 1.00 91.88 125 GLN A N 1
ATOM 924 C CA . GLN A 1 125 ? 4.280 -6.390 -13.380 1.00 91.88 125 GLN A CA 1
ATOM 925 C C . GLN A 1 125 ? 4.489 -5.600 -12.077 1.00 91.88 125 GLN A C 1
ATOM 927 O O . GLN A 1 125 ? 5.448 -5.896 -11.363 1.00 91.88 125 GLN A O 1
ATOM 932 N N . SER A 1 126 ? 3.620 -4.640 -11.768 1.00 94.19 126 SER A N 1
ATOM 933 C CA . SER A 1 126 ? 3.645 -3.826 -10.542 1.00 94.19 126 SER A CA 1
ATOM 934 C C . SER A 1 126 ? 2.717 -4.370 -9.446 1.00 94.19 126 SER A C 1
ATOM 936 O O . SER A 1 126 ? 2.578 -3.765 -8.381 1.00 94.19 126 SER A O 1
ATOM 938 N N . CYS A 1 127 ? 2.092 -5.527 -9.690 1.00 96.44 127 CYS A N 1
ATOM 939 C CA . CYS A 1 127 ? 1.183 -6.162 -8.754 1.00 96.44 127 CYS A CA 1
ATOM 940 C C . CYS A 1 127 ? 1.928 -7.045 -7.752 1.00 96.44 127 CYS A C 1
ATOM 942 O O . CYS A 1 127 ? 2.542 -8.058 -8.116 1.00 96.44 127 CYS A O 1
ATOM 944 N N . PHE A 1 128 ? 1.819 -6.680 -6.478 1.00 97.50 128 PHE A N 1
ATOM 945 C CA . PHE A 1 128 ? 2.328 -7.438 -5.346 1.00 97.50 128 PHE A CA 1
ATOM 946 C C . PHE A 1 128 ? 1.219 -7.666 -4.332 1.00 97.50 128 PHE A C 1
ATOM 948 O O . PHE A 1 128 ? 0.381 -6.795 -4.091 1.00 97.50 128 PHE A O 1
ATOM 955 N N . ARG A 1 129 ? 1.270 -8.830 -3.691 1.00 96.94 129 ARG A N 1
ATOM 956 C CA . ARG A 1 129 ? 0.538 -9.123 -2.464 1.00 96.94 129 ARG A CA 1
ATOM 957 C C . ARG A 1 129 ? 1.529 -9.042 -1.312 1.00 96.94 129 ARG A C 1
ATOM 959 O O . ARG A 1 129 ? 2.523 -9.763 -1.302 1.00 96.94 129 ARG A O 1
ATOM 966 N N . ILE A 1 130 ? 1.269 -8.155 -0.362 1.00 94.69 130 ILE A N 1
ATOM 967 C CA . ILE A 1 130 ? 2.083 -7.976 0.838 1.00 94.69 130 ILE A CA 1
ATOM 968 C C . ILE A 1 130 ? 1.262 -8.473 2.016 1.00 94.69 130 ILE A C 1
ATOM 970 O O . ILE A 1 130 ? 0.215 -7.902 2.342 1.00 94.69 130 ILE A O 1
ATOM 974 N N . GLU A 1 131 ? 1.725 -9.543 2.650 1.00 89.69 131 GLU A N 1
ATOM 975 C CA . GLU A 1 131 ? 1.111 -9.997 3.889 1.00 89.69 131 GLU A CA 1
ATOM 976 C C . GLU A 1 131 ? 1.482 -9.033 5.027 1.00 89.69 131 GLU A C 1
ATOM 978 O O . GLU A 1 131 ? 2.594 -8.513 5.090 1.00 89.69 131 GLU A O 1
ATOM 983 N N . SER A 1 132 ? 0.453 -8.714 5.817 1.00 81.12 132 SER A N 1
ATOM 984 C CA . SER A 1 132 ? 0.240 -7.759 6.920 1.00 81.12 132 SER A CA 1
ATOM 985 C C . SER A 1 132 ? -0.007 -8.347 8.321 1.00 81.12 132 SER A C 1
ATOM 987 O O . SER A 1 132 ? -0.809 -7.804 9.081 1.00 81.12 132 SER A O 1
ATOM 989 N N . GLY A 1 133 ? 0.463 -9.558 8.612 1.00 76.38 133 GLY A N 1
ATOM 990 C CA . GLY A 1 133 ? 0.108 -10.328 9.798 1.00 76.38 133 GLY A CA 1
ATOM 991 C C . GLY A 1 133 ? -1.253 -10.927 9.564 1.00 76.38 133 GLY A C 1
ATOM 992 O O . GLY A 1 133 ? -1.377 -11.934 8.878 1.00 76.38 133 GLY A O 1
ATOM 993 N N . ALA A 1 134 ? -2.281 -10.279 10.097 1.00 75.69 134 ALA A N 1
ATOM 994 C CA . ALA A 1 134 ? -3.644 -10.650 9.767 1.00 75.69 134 ALA A CA 1
ATOM 995 C C . ALA A 1 134 ? -4.240 -9.810 8.627 1.00 75.69 134 ALA A C 1
ATOM 997 O O . ALA A 1 134 ? -5.382 -10.068 8.247 1.00 75.69 134 ALA A O 1
ATOM 998 N N . TYR A 1 135 ? -3.514 -8.808 8.125 1.00 85.25 135 TYR A N 1
ATOM 999 C CA . TYR A 1 135 ? -3.937 -7.970 7.004 1.00 85.25 135 TYR A CA 1
ATOM 1000 C C . TYR A 1 135 ? -3.294 -8.419 5.691 1.00 85.25 135 TYR A C 1
ATOM 1002 O O . TYR A 1 135 ? -2.236 -9.036 5.696 1.00 85.25 135 TYR A O 1
ATOM 1010 N N . THR A 1 136 ? -3.904 -8.088 4.559 1.00 92.38 136 THR A N 1
ATOM 1011 C CA . THR A 1 136 ? -3.309 -8.277 3.229 1.00 92.38 136 THR A CA 1
ATOM 1012 C C . THR A 1 136 ? -3.412 -6.984 2.430 1.00 92.38 136 THR A C 1
ATOM 1014 O O . THR A 1 136 ? -4.493 -6.394 2.333 1.00 92.38 136 THR A O 1
ATOM 1017 N N . ILE A 1 137 ? -2.288 -6.545 1.861 1.00 96.31 137 ILE A N 1
ATOM 1018 C CA . ILE A 1 137 ? -2.199 -5.367 0.993 1.00 96.31 137 ILE A CA 1
ATOM 1019 C C . ILE A 1 137 ? -1.967 -5.839 -0.440 1.00 96.31 137 ILE A C 1
ATOM 1021 O O . ILE A 1 137 ? -1.085 -6.661 -0.677 1.00 96.31 137 ILE A O 1
ATOM 1025 N N . TYR A 1 138 ? -2.714 -5.293 -1.394 1.00 98.12 138 TYR A N 1
ATOM 1026 C CA . TYR A 1 138 ? -2.432 -5.456 -2.818 1.00 98.12 138 TYR A CA 1
ATOM 1027 C C . TYR A 1 138 ? -2.012 -4.124 -3.435 1.00 98.12 138 TYR A C 1
ATOM 1029 O O . TYR A 1 138 ? -2.659 -3.099 -3.209 1.00 98.12 138 TYR A O 1
ATOM 1037 N N . THR A 1 139 ? -0.939 -4.144 -4.219 1.00 98.38 139 THR A N 1
ATOM 1038 C CA . THR A 1 139 ? -0.512 -3.010 -5.047 1.00 98.38 139 THR A CA 1
ATOM 1039 C C . THR A 1 139 ? -0.959 -3.235 -6.479 1.00 98.38 139 THR A C 1
ATOM 1041 O O . THR A 1 139 ? -0.925 -4.380 -6.928 1.00 98.38 139 THR A O 1
ATOM 1044 N N . ASP A 1 140 ? -1.369 -2.170 -7.174 1.00 97.69 140 ASP A N 1
ATOM 1045 C CA . ASP A 1 140 ? -1.621 -2.135 -8.622 1.00 97.69 140 ASP A CA 1
ATOM 1046 C C . ASP A 1 140 ? -2.209 -3.461 -9.149 1.00 97.69 140 ASP A C 1
ATOM 1048 O O . ASP A 1 140 ? -1.529 -4.214 -9.856 1.00 97.69 140 ASP A O 1
ATOM 1052 N N . PRO A 1 141 ? -3.447 -3.808 -8.736 1.00 96.31 141 PRO A N 1
ATOM 1053 C CA . PRO A 1 141 ? -4.016 -5.124 -8.955 1.00 96.31 141 PRO A CA 1
ATOM 1054 C C . PRO A 1 141 ? -4.301 -5.359 -10.435 1.00 96.31 141 PRO A C 1
ATOM 1056 O O . PRO A 1 141 ? -5.338 -4.969 -10.976 1.00 96.31 141 PRO A O 1
ATOM 1059 N N . ASN A 1 142 ? -3.389 -6.085 -11.065 1.00 92.31 142 ASN A N 1
ATOM 1060 C CA . ASN A 1 142 ? -3.519 -6.592 -12.416 1.00 92.31 142 ASN A CA 1
ATOM 1061 C C . ASN A 1 142 ? -3.117 -8.072 -12.460 1.00 92.31 142 ASN A C 1
ATOM 1063 O O . ASN A 1 142 ? -2.351 -8.555 -11.630 1.00 92.31 142 ASN A O 1
ATOM 1067 N N . SER A 1 143 ? -3.624 -8.803 -13.453 1.00 91.75 143 SER A N 1
ATOM 1068 C CA . SER A 1 143 ? -3.361 -10.238 -13.637 1.00 91.75 143 SER A CA 1
ATOM 1069 C C . SER A 1 143 ? -3.778 -11.113 -12.439 1.00 91.75 143 SER A C 1
ATOM 1071 O O . SER A 1 143 ? -3.148 -12.133 -12.152 1.00 91.75 143 SER A O 1
ATOM 1073 N N . ILE A 1 144 ? -4.863 -10.744 -11.749 1.00 94.88 144 ILE A N 1
ATOM 1074 C CA . ILE A 1 144 ? -5.426 -11.512 -10.633 1.00 94.88 144 ILE A CA 1
ATOM 1075 C C . ILE A 1 144 ? -6.136 -12.752 -11.189 1.00 94.88 144 ILE A C 1
ATOM 1077 O O . ILE A 1 144 ? -7.231 -12.677 -11.758 1.00 94.88 144 ILE A O 1
ATOM 1081 N N . ALA A 1 145 ? -5.481 -13.904 -11.044 1.00 91.75 145 ALA A N 1
ATOM 1082 C CA . ALA A 1 145 ? -5.966 -15.181 -11.566 1.00 91.75 145 ALA A CA 1
ATOM 1083 C C . ALA A 1 145 ? -6.976 -15.864 -10.632 1.00 91.75 145 ALA A C 1
ATOM 1085 O O . ALA A 1 145 ? -7.960 -16.438 -11.096 1.00 91.75 145 ALA A O 1
ATOM 1086 N N . VAL A 1 146 ? -6.737 -15.797 -9.321 1.00 90.94 146 VAL A N 1
ATOM 1087 C CA . VAL A 1 146 ? -7.553 -16.453 -8.293 1.00 90.94 146 VAL A CA 1
ATOM 1088 C C . VAL A 1 146 ? -8.182 -15.385 -7.410 1.00 90.94 146 VAL A C 1
ATOM 1090 O O . VAL A 1 146 ? -7.529 -14.406 -7.057 1.00 90.94 146 VAL A O 1
ATOM 1093 N N . LYS A 1 147 ? -9.462 -15.571 -7.074 1.00 94.44 147 LYS A N 1
ATOM 1094 C CA . LYS A 1 147 ? -10.173 -14.696 -6.142 1.00 94.44 147 LYS A CA 1
ATOM 1095 C C . LYS A 1 147 ? -9.505 -14.747 -4.767 1.00 94.44 147 LYS A C 1
ATOM 1097 O O . LYS A 1 147 ? -9.269 -15.834 -4.246 1.00 94.44 147 LYS A O 1
ATOM 1102 N N . ASP A 1 148 ? -9.283 -13.581 -4.179 1.00 95.44 148 ASP A N 1
ATOM 1103 C CA . ASP A 1 148 ? -8.746 -13.414 -2.827 1.00 95.44 148 ASP A CA 1
ATOM 1104 C C . ASP A 1 148 ? -9.512 -12.278 -2.123 1.00 95.44 148 ASP A C 1
ATOM 1106 O O . ASP A 1 148 ? -10.522 -11.780 -2.627 1.00 95.44 148 ASP A O 1
ATOM 1110 N N . THR A 1 149 ? -9.105 -11.877 -0.923 1.00 94.81 149 THR A N 1
ATOM 1111 C CA . THR A 1 149 ? -9.661 -10.707 -0.240 1.00 94.81 149 THR A CA 1
ATOM 1112 C C . THR A 1 149 ? -8.547 -9.848 0.335 1.00 94.81 149 THR A C 1
ATOM 1114 O O . THR A 1 149 ? -7.816 -10.266 1.228 1.00 94.81 149 THR A O 1
ATOM 1117 N N . ALA A 1 150 ? -8.449 -8.619 -0.166 1.00 95.88 150 ALA A N 1
ATOM 1118 C CA . ALA A 1 150 ? -7.519 -7.620 0.335 1.00 95.88 150 ALA A CA 1
ATOM 1119 C C . ALA A 1 150 ? -8.165 -6.796 1.456 1.00 95.88 150 ALA A C 1
ATOM 1121 O O . ALA A 1 150 ? -9.319 -6.374 1.346 1.00 95.88 150 ALA A O 1
ATOM 1122 N N . ASP A 1 151 ? -7.410 -6.491 2.506 1.00 94.25 151 ASP A N 1
ATOM 1123 C CA . ASP A 1 151 ? -7.826 -5.493 3.495 1.00 94.25 151 ASP A CA 1
ATOM 1124 C C . ASP A 1 151 ? -7.539 -4.076 2.975 1.00 94.25 151 ASP A C 1
ATOM 1126 O O . ASP A 1 151 ? -8.343 -3.161 3.165 1.00 94.25 151 ASP A O 1
ATOM 1130 N N . ILE A 1 152 ? -6.411 -3.903 2.278 1.00 96.75 152 ILE A N 1
ATOM 1131 C CA . ILE A 1 152 ? -5.992 -2.634 1.678 1.00 96.75 152 ILE A CA 1
ATOM 1132 C C . ILE A 1 152 ? -5.601 -2.874 0.223 1.00 96.75 152 ILE A C 1
ATOM 1134 O O . ILE A 1 152 ? -4.856 -3.799 -0.091 1.00 96.75 152 ILE A O 1
ATOM 1138 N N . ILE A 1 153 ? -6.066 -2.005 -0.666 1.00 98.44 153 ILE A N 1
ATOM 1139 C CA . ILE A 1 153 ? -5.613 -1.957 -2.053 1.00 98.44 153 ILE A CA 1
ATOM 1140 C C . ILE A 1 153 ? -5.070 -0.560 -2.326 1.00 98.44 153 ILE A C 1
ATOM 1142 O O . ILE A 1 153 ? -5.762 0.425 -2.060 1.00 98.44 153 ILE A O 1
ATOM 1146 N N . VAL A 1 154 ? -3.849 -0.478 -2.851 1.00 98.69 154 VAL A N 1
ATOM 1147 C CA . VAL A 1 154 ? -3.237 0.772 -3.319 1.00 98.69 154 VAL A CA 1
ATOM 1148 C C . VAL A 1 154 ? -3.098 0.740 -4.839 1.00 98.69 154 VAL A C 1
ATOM 1150 O O . VAL A 1 154 ? -2.662 -0.269 -5.390 1.00 98.69 154 VAL A O 1
ATOM 1153 N N . ILE A 1 155 ? -3.479 1.826 -5.513 1.00 98.69 155 ILE A N 1
ATOM 1154 C CA . ILE A 1 155 ? -3.350 1.965 -6.973 1.00 98.69 155 ILE A CA 1
ATOM 1155 C C . ILE A 1 155 ? -2.580 3.244 -7.279 1.00 98.69 155 ILE A C 1
ATOM 1157 O O . ILE A 1 155 ? -3.003 4.316 -6.862 1.00 98.69 155 ILE A O 1
ATOM 1161 N N . SER A 1 156 ? -1.462 3.138 -7.992 1.00 98.38 156 SER A N 1
ATOM 1162 C CA . SER A 1 156 ? -0.546 4.247 -8.278 1.00 98.38 156 SER A CA 1
ATOM 1163 C C . SER A 1 156 ? -1.107 5.251 -9.288 1.00 98.38 156 SER A C 1
ATOM 1165 O O . SER A 1 156 ? -0.992 6.463 -9.086 1.00 98.38 156 SER A O 1
ATOM 1167 N N . HIS A 1 157 ? -1.716 4.766 -10.376 1.00 97.81 157 HIS A N 1
ATOM 1168 C CA . HIS A 1 157 ? -2.186 5.585 -11.500 1.00 97.81 157 HIS A CA 1
ATOM 1169 C C . HIS A 1 157 ? -3.165 4.806 -12.419 1.00 97.81 157 HIS A C 1
ATOM 1171 O O . HIS A 1 157 ? -3.363 3.605 -12.223 1.00 97.81 157 HIS A O 1
ATOM 1177 N N . PRO A 1 158 ? -3.848 5.454 -13.391 1.00 97.00 158 PRO A N 1
ATOM 1178 C CA . PRO A 1 158 ? -5.017 4.884 -14.059 1.00 97.00 158 PRO A CA 1
ATOM 1179 C C . PRO A 1 158 ? -4.720 3.967 -15.255 1.00 97.00 158 PRO A C 1
ATOM 1181 O O . PRO A 1 158 ? -5.675 3.552 -15.914 1.00 97.00 158 PRO A O 1
ATOM 1184 N N . HIS A 1 159 ? -3.459 3.651 -15.565 1.00 95.38 159 HIS A N 1
ATOM 1185 C CA . HIS A 1 159 ? -3.142 2.780 -16.700 1.00 95.38 159 HIS A CA 1
ATOM 1186 C C . HIS A 1 159 ? -3.602 1.331 -16.469 1.00 95.38 159 HIS A C 1
ATOM 1188 O O . HIS A 1 159 ? -3.630 0.818 -15.348 1.00 95.38 159 HIS A O 1
ATOM 1194 N N . SER A 1 160 ? -4.003 0.666 -17.556 1.00 93.81 160 SER A N 1
ATOM 1195 C CA . SER A 1 160 ? -4.673 -0.642 -17.512 1.00 93.81 160 SER A CA 1
ATOM 1196 C C . SER A 1 160 ? -3.768 -1.801 -17.094 1.00 93.81 160 SER A C 1
ATOM 1198 O O . SER A 1 160 ? -4.253 -2.845 -16.668 1.00 93.81 160 SER A O 1
ATOM 1200 N N . ASP A 1 161 ? -2.455 -1.647 -17.240 1.00 93.06 161 ASP A N 1
ATOM 1201 C CA . ASP A 1 161 ? -1.459 -2.605 -16.766 1.00 93.06 161 ASP A CA 1
ATOM 1202 C C . ASP A 1 161 ? -1.233 -2.528 -15.245 1.00 93.06 161 ASP A C 1
ATOM 1204 O O . ASP A 1 161 ? -0.701 -3.483 -14.674 1.00 93.06 161 ASP A O 1
ATOM 1208 N N . HIS A 1 162 ? -1.730 -1.472 -14.590 1.00 95.88 162 HIS A N 1
ATOM 1209 C CA . HIS A 1 162 ? -1.725 -1.304 -13.135 1.00 95.88 162 HIS A CA 1
ATOM 1210 C C . HIS A 1 162 ? -3.058 -1.658 -12.491 1.00 95.88 162 HIS A C 1
ATOM 1212 O O . HIS A 1 162 ? -3.083 -2.096 -11.349 1.00 95.88 162 HIS A O 1
ATOM 1218 N N . TRP A 1 163 ? -4.188 -1.487 -13.174 1.00 96.44 163 TRP A N 1
ATOM 1219 C CA . TRP A 1 163 ? -5.465 -1.913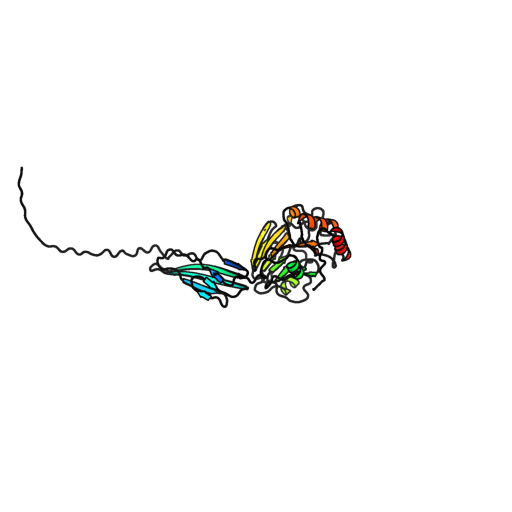 -12.611 1.00 96.44 163 TRP A CA 1
ATOM 1220 C C . TRP A 1 163 ? -6.544 -2.103 -13.674 1.00 96.44 163 TRP A C 1
ATOM 1222 O O . TRP A 1 163 ? -6.551 -1.462 -14.723 1.00 96.44 163 TRP A O 1
ATOM 1232 N N . THR A 1 164 ? -7.528 -2.941 -13.354 1.00 96.88 164 THR A N 1
ATOM 1233 C CA . THR A 1 164 ? -8.823 -2.969 -14.044 1.00 96.88 164 THR A CA 1
ATOM 1234 C C . THR A 1 164 ? -9.937 -3.193 -13.026 1.00 96.88 164 THR A C 1
ATOM 1236 O O . THR A 1 164 ? -9.696 -3.747 -11.951 1.00 96.88 164 THR A O 1
ATOM 1239 N N . ALA A 1 165 ? -11.172 -2.805 -13.360 1.00 97.06 165 ALA A N 1
ATOM 1240 C CA . ALA A 1 165 ? -12.327 -3.106 -12.511 1.00 97.06 165 ALA A CA 1
ATOM 1241 C C . ALA A 1 165 ? -12.465 -4.619 -12.260 1.00 97.06 165 ALA A C 1
ATOM 1243 O O . ALA A 1 165 ? -12.662 -5.024 -11.123 1.00 97.06 165 ALA A O 1
ATOM 1244 N N . GLU A 1 166 ? -12.239 -5.450 -13.285 1.00 96.94 166 GLU A N 1
ATOM 1245 C CA . GLU A 1 166 ? -12.302 -6.913 -13.173 1.00 96.94 166 GLU A CA 1
ATOM 1246 C C . GLU A 1 166 ? -11.285 -7.479 -12.168 1.00 96.94 166 GLU A C 1
ATOM 1248 O O . GLU A 1 166 ? -11.619 -8.344 -11.359 1.00 96.94 166 GLU A O 1
ATOM 1253 N N . ASN A 1 167 ? -10.033 -7.010 -12.204 1.00 97.25 167 ASN A N 1
ATOM 1254 C CA . ASN A 1 167 ? -9.016 -7.457 -11.251 1.00 97.25 167 ASN A CA 1
ATOM 1255 C C . ASN A 1 167 ? -9.326 -6.973 -9.833 1.00 97.25 167 ASN A C 1
ATOM 1257 O O . ASN A 1 167 ? -9.118 -7.709 -8.870 1.00 97.25 167 ASN A O 1
ATOM 1261 N N . LEU A 1 168 ? -9.859 -5.758 -9.706 1.00 97.38 168 LEU A N 1
ATOM 1262 C CA . LEU A 1 168 ? -10.221 -5.183 -8.420 1.00 97.38 168 LEU A CA 1
ATOM 1263 C C . LEU A 1 168 ? -11.424 -5.910 -7.790 1.00 97.38 168 LEU A C 1
ATOM 1265 O O . LEU A 1 168 ? -11.386 -6.245 -6.607 1.00 97.38 168 LEU A O 1
ATOM 1269 N N . ASP A 1 169 ? -12.438 -6.261 -8.587 1.00 97.31 169 ASP A N 1
ATOM 1270 C CA . ASP A 1 169 ? -13.617 -7.033 -8.163 1.00 97.31 169 ASP A CA 1
ATOM 1271 C C . ASP A 1 169 ? -13.250 -8.422 -7.599 1.00 97.31 169 ASP A C 1
ATOM 1273 O O . ASP A 1 169 ? -13.971 -8.974 -6.763 1.00 97.31 169 ASP A O 1
ATOM 1277 N N . LYS A 1 170 ? -12.112 -8.996 -8.017 1.00 97.81 170 LYS A N 1
ATOM 1278 C CA . LYS A 1 170 ? -11.596 -10.276 -7.495 1.00 97.81 170 LYS A CA 1
ATOM 1279 C C . LYS A 1 170 ? -10.954 -10.167 -6.111 1.00 97.81 170 LYS A C 1
ATOM 1281 O O . LYS A 1 170 ? -10.702 -11.209 -5.511 1.00 97.81 170 LYS A O 1
ATOM 1286 N N . LEU A 1 171 ? -10.676 -8.956 -5.627 1.00 98.06 171 LEU A N 1
ATOM 1287 C CA . LEU A 1 171 ? -9.968 -8.705 -4.365 1.00 98.06 171 LEU A CA 1
ATOM 1288 C C . LEU A 1 171 ? -10.819 -7.975 -3.325 1.00 98.06 171 LEU A C 1
ATOM 1290 O O . LEU A 1 171 ? -10.526 -8.040 -2.131 1.00 98.06 171 LEU A O 1
ATOM 1294 N N . VAL A 1 172 ? -11.841 -7.238 -3.759 1.00 97.44 172 VAL A N 1
ATOM 1295 C CA . VAL A 1 172 ? -12.648 -6.411 -2.863 1.00 97.44 172 VAL A CA 1
ATOM 1296 C C . VAL A 1 172 ? -13.611 -7.265 -2.030 1.00 97.44 172 VAL A C 1
ATOM 1298 O O . VAL A 1 172 ? -14.428 -8.028 -2.545 1.00 97.44 172 VAL A O 1
ATOM 1301 N N . GLY A 1 173 ? -13.532 -7.082 -0.715 1.00 94.56 173 GLY A N 1
ATOM 1302 C CA . GLY A 1 173 ? -14.425 -7.630 0.297 1.00 94.56 173 GLY A CA 1
ATOM 1303 C C . GLY A 1 173 ? -15.112 -6.539 1.134 1.00 94.56 173 GLY A C 1
ATOM 1304 O O . GLY A 1 173 ? -14.924 -5.342 0.905 1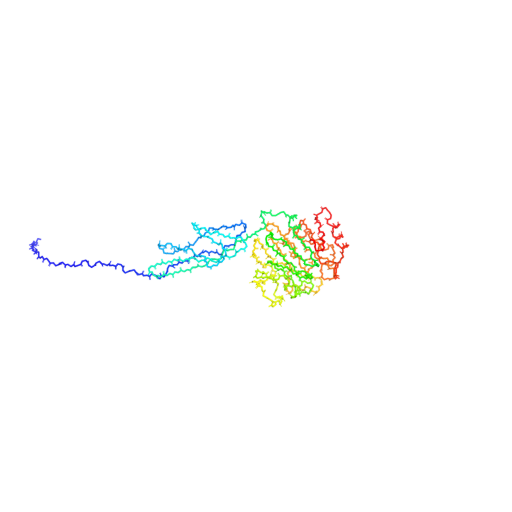.00 94.56 173 GLY A O 1
ATOM 1305 N N . PRO A 1 174 ? -15.913 -6.930 2.143 1.00 91.12 174 PRO A N 1
ATOM 1306 C CA . PRO A 1 174 ? -16.756 -6.005 2.910 1.00 91.12 174 PRO A CA 1
ATOM 1307 C C . PRO A 1 174 ? -15.978 -4.969 3.733 1.00 91.12 174 PRO A C 1
ATOM 1309 O O . PRO A 1 174 ? -16.544 -3.936 4.072 1.00 91.12 174 PRO A O 1
ATOM 1312 N N . ASN A 1 175 ? -14.702 -5.232 4.035 1.00 90.19 175 ASN A N 1
ATOM 1313 C CA . ASN A 1 175 ? -13.841 -4.369 4.851 1.00 90.19 175 ASN A CA 1
ATOM 1314 C C . ASN A 1 175 ? -12.711 -3.704 4.048 1.00 90.19 175 ASN A C 1
ATOM 1316 O O . ASN A 1 175 ? -11.894 -2.992 4.628 1.00 90.19 175 ASN A O 1
ATOM 1320 N N . THR A 1 176 ? -12.647 -3.929 2.734 1.00 95.81 176 THR A N 1
ATOM 1321 C CA . THR A 1 176 ? -11.538 -3.449 1.905 1.00 95.81 176 THR A CA 1
ATOM 1322 C C . THR A 1 176 ? -11.524 -1.927 1.827 1.00 95.81 176 THR A C 1
ATOM 1324 O O . THR A 1 176 ? -12.531 -1.303 1.472 1.00 95.81 176 THR A O 1
ATOM 1327 N N . ILE A 1 177 ? -10.364 -1.332 2.104 1.00 96.00 177 ILE A N 1
ATOM 1328 C CA . ILE A 1 177 ? -10.080 0.072 1.807 1.00 96.00 177 ILE A CA 1
ATOM 1329 C C . ILE A 1 177 ? -9.360 0.156 0.462 1.00 96.00 177 ILE A C 1
ATOM 1331 O O . ILE A 1 177 ? -8.351 -0.512 0.249 1.00 96.00 177 ILE A O 1
ATOM 1335 N N . LEU A 1 178 ? -9.849 1.027 -0.417 1.00 98.31 178 LEU A N 1
ATOM 1336 C CA . LEU A 1 178 ? -9.165 1.411 -1.649 1.00 98.31 178 LEU A CA 1
ATOM 1337 C C . LEU A 1 178 ? -8.503 2.780 -1.474 1.00 98.31 178 LEU A C 1
ATOM 1339 O O . LEU A 1 178 ? -9.189 3.761 -1.180 1.00 98.31 178 LEU A O 1
ATOM 1343 N N . ILE A 1 179 ? -7.191 2.843 -1.687 1.00 98.56 179 ILE A N 1
ATOM 1344 C CA . ILE A 1 179 ? -6.378 4.061 -1.646 1.00 98.56 179 ILE A CA 1
ATOM 1345 C C . ILE A 1 179 ? -5.807 4.296 -3.045 1.00 98.56 179 ILE A C 1
ATOM 1347 O O . ILE A 1 179 ? -5.184 3.410 -3.622 1.00 98.56 179 ILE A O 1
ATOM 1351 N N . ALA A 1 180 ? -6.062 5.467 -3.617 1.00 98.25 180 ALA A N 1
ATOM 1352 C CA . ALA A 1 180 ? -5.767 5.736 -5.023 1.00 98.25 180 ALA A CA 1
ATOM 1353 C C . ALA A 1 180 ? -5.668 7.247 -5.303 1.00 98.25 180 ALA A C 1
ATOM 1355 O O . ALA A 1 180 ? -6.161 8.036 -4.494 1.00 98.25 180 ALA A O 1
ATOM 1356 N N . PRO A 1 181 ? -5.103 7.686 -6.440 1.00 97.62 181 PRO A N 1
ATOM 1357 C CA . PRO A 1 181 ? -5.294 9.048 -6.926 1.00 97.62 181 PRO A CA 1
ATOM 1358 C C . PRO A 1 181 ? -6.731 9.258 -7.442 1.00 97.62 181 PRO A C 1
ATOM 1360 O O . PRO A 1 181 ? -7.512 8.313 -7.612 1.00 97.62 181 PRO A O 1
ATOM 1363 N N . GLN A 1 182 ? -7.097 10.518 -7.687 1.00 95.88 182 GLN A N 1
ATOM 1364 C CA . GLN A 1 182 ? -8.462 10.936 -8.047 1.00 95.88 182 GLN A CA 1
ATOM 1365 C C . GLN A 1 182 ? -8.957 10.300 -9.361 1.00 95.88 182 GLN A C 1
ATOM 1367 O O . GLN A 1 182 ? -10.158 10.114 -9.559 1.00 95.88 182 GLN A O 1
ATOM 1372 N N . GLU A 1 183 ? -8.036 9.957 -10.257 1.00 95.44 183 GLU A N 1
ATOM 1373 C CA . GLU A 1 183 ? -8.286 9.453 -11.605 1.00 95.44 183 GLU A CA 1
ATOM 1374 C C . GLU A 1 183 ? -8.820 8.011 -11.621 1.00 95.44 183 GLU A C 1
ATOM 1376 O O . GLU A 1 183 ? -9.365 7.577 -12.635 1.00 95.44 183 GLU A O 1
ATOM 1381 N N . ILE A 1 184 ? -8.730 7.264 -10.514 1.00 96.75 184 ILE A N 1
ATOM 1382 C CA . ILE A 1 184 ? -9.222 5.880 -10.440 1.00 96.75 184 ILE A CA 1
ATOM 1383 C C . ILE A 1 184 ? -10.751 5.836 -10.318 1.00 96.75 184 ILE A C 1
ATOM 1385 O O . ILE A 1 184 ? -11.323 5.873 -9.221 1.00 96.75 184 ILE A O 1
ATOM 1389 N N . GLN A 1 185 ? -11.420 5.663 -11.459 1.00 92.75 185 GLN A N 1
ATOM 1390 C CA . GLN A 1 185 ? -12.883 5.617 -11.600 1.00 92.75 185 GLN A CA 1
ATOM 1391 C C . GLN A 1 185 ? -13.492 4.224 -11.345 1.00 92.75 185 GLN A C 1
ATOM 1393 O O . GLN A 1 185 ? -14.259 3.705 -12.152 1.00 92.75 185 GLN A O 1
ATOM 1398 N N . TYR A 1 186 ? -13.161 3.583 -10.223 1.00 96.19 186 TYR A N 1
ATOM 1399 C CA . TYR A 1 186 ? -13.795 2.307 -9.861 1.00 96.19 186 TYR A CA 1
ATOM 1400 C C . TYR A 1 186 ? -15.190 2.507 -9.238 1.00 96.19 186 TYR A C 1
ATOM 1402 O O . TYR A 1 186 ? -15.345 3.184 -8.221 1.00 96.19 186 TYR A O 1
ATOM 1410 N N . THR A 1 187 ? -16.211 1.896 -9.834 1.00 95.44 187 THR A N 1
ATOM 1411 C CA . THR A 1 187 ? -17.621 2.048 -9.429 1.00 95.44 187 THR A CA 1
ATOM 1412 C C . THR A 1 187 ? -18.121 0.947 -8.491 1.00 95.44 187 THR A C 1
ATOM 1414 O O . THR A 1 187 ? -19.256 1.020 -8.020 1.00 95.44 187 THR A O 1
ATOM 1417 N N . GLY A 1 188 ? -17.310 -0.083 -8.226 1.00 93.56 188 GLY A N 1
ATOM 1418 C CA . GLY A 1 188 ? -17.656 -1.151 -7.291 1.00 93.56 188 GLY A CA 1
ATOM 1419 C C . GLY A 1 188 ? -17.657 -0.688 -5.829 1.00 93.56 188 GLY A C 1
ATOM 1420 O O . GLY A 1 188 ? -17.162 0.387 -5.479 1.00 93.56 188 GLY A O 1
ATOM 1421 N N . LYS A 1 189 ? -18.247 -1.504 -4.949 1.00 93.81 189 LYS A N 1
ATOM 1422 C CA . LYS A 1 189 ? -18.400 -1.175 -3.524 1.00 93.81 189 LYS A CA 1
ATOM 1423 C C . LYS A 1 189 ? -17.146 -1.544 -2.741 1.00 93.81 189 LYS A C 1
ATOM 1425 O O . LYS A 1 189 ? -16.786 -2.709 -2.711 1.00 93.81 189 LYS A O 1
ATOM 1430 N N . VAL A 1 190 ? -16.561 -0.577 -2.043 1.00 96.62 190 VAL A N 1
ATOM 1431 C CA . VAL A 1 190 ? -15.507 -0.766 -1.029 1.00 96.62 190 VAL A CA 1
ATOM 1432 C C . VAL A 1 190 ? -15.999 -0.238 0.313 1.00 96.62 190 VAL A C 1
ATOM 1434 O O . VAL A 1 190 ? -16.898 0.604 0.347 1.00 96.62 190 VAL A O 1
ATOM 1437 N N . ALA A 1 191 ? -15.399 -0.692 1.414 1.00 94.38 191 ALA A N 1
ATOM 1438 C CA . ALA A 1 191 ? -15.727 -0.175 2.742 1.00 94.38 191 ALA A CA 1
ATOM 1439 C C . ALA A 1 191 ? -15.401 1.319 2.848 1.00 94.38 191 ALA A C 1
ATOM 1441 O O . ALA A 1 191 ? -16.162 2.102 3.418 1.00 94.38 191 ALA A O 1
ATOM 1442 N N . LYS A 1 192 ? -14.261 1.718 2.272 1.00 95.31 192 LYS A N 1
ATOM 1443 C CA . LYS A 1 192 ? -13.826 3.112 2.219 1.00 95.31 192 LYS A CA 1
ATOM 1444 C C . LYS A 1 192 ? -12.961 3.362 0.990 1.00 95.31 192 LYS A C 1
ATOM 1446 O O . LYS A 1 192 ? -12.112 2.545 0.644 1.00 95.31 192 LYS A O 1
ATOM 1451 N N . ARG A 1 193 ? -13.159 4.520 0.363 1.00 96.75 193 ARG A N 1
ATOM 1452 C CA . ARG A 1 193 ? -12.284 5.060 -0.678 1.00 96.75 193 ARG A CA 1
ATOM 1453 C C . ARG A 1 193 ? -11.522 6.248 -0.105 1.00 96.75 193 ARG A C 1
ATOM 1455 O O . ARG A 1 193 ? -12.144 7.171 0.418 1.00 96.75 193 ARG A O 1
ATOM 1462 N N . ILE A 1 194 ? -10.201 6.218 -0.212 1.00 97.88 194 ILE A N 1
ATOM 1463 C CA . ILE A 1 194 ? -9.308 7.310 0.167 1.00 97.88 194 ILE A CA 1
ATOM 1464 C C . ILE A 1 194 ? -8.629 7.805 -1.100 1.00 97.88 194 ILE A C 1
ATOM 1466 O O . ILE A 1 194 ? -7.991 7.026 -1.806 1.00 97.88 194 ILE A O 1
ATOM 1470 N N . ILE A 1 195 ? -8.773 9.094 -1.379 1.00 98.06 195 ILE A N 1
ATOM 1471 C CA . ILE A 1 195 ? -8.028 9.739 -2.453 1.00 98.06 195 ILE A CA 1
ATOM 1472 C C . ILE A 1 195 ? -6.800 10.400 -1.843 1.00 98.06 195 ILE A C 1
ATOM 1474 O O . ILE A 1 195 ? -6.960 11.174 -0.901 1.00 98.06 195 ILE A O 1
ATOM 1478 N N . LEU A 1 196 ? -5.610 10.085 -2.359 1.00 98.31 196 LEU A N 1
ATOM 1479 C CA . LEU A 1 196 ? -4.355 10.719 -1.948 1.00 98.31 196 LEU A CA 1
ATOM 1480 C C . LEU A 1 196 ? -3.660 11.376 -3.138 1.00 98.31 196 LEU A C 1
ATOM 1482 O O . LEU A 1 196 ? -3.525 10.775 -4.205 1.00 98.31 196 LEU A O 1
ATOM 1486 N N . LYS A 1 197 ? -3.173 12.594 -2.915 1.00 98.12 197 LYS A N 1
ATOM 1487 C CA . LYS A 1 197 ? -2.254 13.327 -3.792 1.00 98.12 197 LYS A CA 1
ATOM 1488 C C . LYS A 1 197 ? -0.827 13.263 -3.239 1.00 98.12 197 LYS A C 1
ATOM 1490 O O . LYS A 1 197 ? -0.649 12.983 -2.052 1.00 98.12 197 LYS A O 1
ATOM 1495 N N . PRO A 1 198 ? 0.205 13.561 -4.051 1.00 98.38 198 PRO A N 1
ATOM 1496 C CA . PRO A 1 198 ? 1.576 13.604 -3.561 1.00 98.38 198 PRO A CA 1
ATOM 1497 C C . PRO A 1 198 ? 1.724 14.469 -2.299 1.00 98.38 198 PRO A C 1
ATOM 1499 O O . PRO A 1 198 ? 1.310 15.627 -2.277 1.00 98.38 198 PRO A O 1
ATOM 1502 N N . GLY A 1 199 ? 2.335 13.903 -1.256 1.00 98.06 199 GLY A N 1
ATOM 1503 C CA . GLY A 1 199 ? 2.542 14.548 0.042 1.00 98.06 199 GLY A CA 1
ATOM 1504 C C . GLY A 1 199 ? 1.467 14.246 1.090 1.00 98.06 199 GLY A C 1
ATOM 1505 O O . GLY A 1 199 ? 1.737 14.439 2.274 1.00 98.06 199 GLY A O 1
ATOM 1506 N N . GLU A 1 200 ? 0.298 13.741 0.690 1.00 98.44 200 GLU A N 1
ATOM 1507 C CA . GLU A 1 200 ? -0.769 13.339 1.610 1.00 98.44 200 GLU A CA 1
ATOM 1508 C C . GLU A 1 200 ? -0.551 11.919 2.148 1.00 98.44 200 GLU A C 1
ATOM 1510 O O . GLU A 1 200 ? 0.107 11.078 1.528 1.00 98.44 200 GLU A O 1
ATOM 1515 N N . GLU A 1 201 ? -1.127 11.639 3.314 1.00 97.56 201 GLU A N 1
ATOM 1516 C CA . GLU A 1 201 ? -0.992 10.349 3.980 1.00 97.56 201 GLU A CA 1
ATOM 1517 C C . GLU A 1 201 ? -2.291 9.886 4.635 1.00 97.56 201 GLU A C 1
ATOM 1519 O O . GLU A 1 201 ? -3.186 10.670 4.962 1.00 97.56 201 GLU A O 1
ATOM 1524 N N . HIS A 1 202 ? -2.387 8.576 4.832 1.00 95.38 202 HIS A N 1
ATOM 1525 C CA . HIS A 1 202 ? -3.497 7.926 5.494 1.00 95.38 202 HIS A CA 1
ATOM 1526 C C . HIS A 1 202 ? -2.993 6.874 6.479 1.00 95.38 202 HIS A C 1
ATOM 1528 O O . HIS A 1 202 ? -2.293 5.932 6.104 1.00 95.38 202 HIS A O 1
ATOM 1534 N N . ASN A 1 203 ? -3.408 7.010 7.737 1.00 90.75 203 ASN A N 1
ATOM 1535 C CA . ASN A 1 203 ? -3.262 5.964 8.743 1.00 90.75 203 ASN A CA 1
ATOM 1536 C C . ASN A 1 203 ? -4.351 4.909 8.521 1.00 90.75 203 ASN A C 1
ATOM 1538 O O . ASN A 1 203 ? -5.495 5.093 8.947 1.00 90.75 203 ASN A O 1
ATOM 1542 N N . ALA A 1 204 ? -3.997 3.825 7.833 1.00 83.88 204 ALA A N 1
ATOM 1543 C CA . ALA A 1 204 ? -4.875 2.684 7.641 1.00 83.88 204 ALA A CA 1
ATOM 1544 C C . ALA A 1 204 ? -4.924 1.803 8.907 1.00 83.88 204 ALA A C 1
ATOM 1546 O O . ALA A 1 204 ? -4.263 2.048 9.921 1.00 83.88 204 ALA A O 1
ATOM 1547 N N . PHE A 1 205 ? -5.750 0.761 8.863 1.00 73.56 205 PHE A N 1
ATOM 1548 C CA . PHE A 1 205 ? -5.812 -0.252 9.915 1.00 73.56 205 PHE A CA 1
ATOM 1549 C C . PHE A 1 205 ? -4.485 -1.026 10.023 1.00 73.56 205 PHE A C 1
ATOM 1551 O O . PHE A 1 205 ? -3.665 -1.016 9.111 1.00 73.56 205 PHE A O 1
ATOM 1558 N N . GLY A 1 206 ? -4.247 -1.690 11.154 1.00 67.00 206 GLY A N 1
ATOM 1559 C CA . GLY A 1 206 ? -3.036 -2.500 11.354 1.00 67.00 206 GLY A CA 1
ATOM 1560 C C . GLY A 1 206 ? -1.761 -1.738 11.699 1.00 67.00 206 GLY A C 1
ATOM 1561 O O . GLY A 1 206 ? -0.711 -2.363 11.760 1.00 67.00 206 GLY A O 1
ATOM 1562 N N . GLY A 1 207 ? -1.828 -0.422 11.936 1.00 73.00 207 GLY A N 1
ATOM 1563 C CA . GLY A 1 207 ? -0.624 0.405 12.109 1.00 73.00 207 GLY A CA 1
ATOM 1564 C C . GLY A 1 207 ? 0.099 0.680 10.796 1.00 73.00 207 GLY A C 1
ATOM 1565 O O . GLY A 1 207 ? 1.274 1.040 10.808 1.00 73.00 207 GLY A O 1
ATOM 1566 N N . ILE A 1 208 ? -0.597 0.479 9.676 1.00 87.81 208 ILE A N 1
ATOM 1567 C CA . ILE A 1 208 ? -0.067 0.692 8.340 1.00 87.81 208 ILE A CA 1
ATOM 1568 C C . ILE A 1 208 ? -0.272 2.165 7.982 1.00 87.81 208 ILE A C 1
ATOM 1570 O O . ILE A 1 208 ? -1.403 2.620 7.807 1.00 87.81 208 ILE A O 1
ATOM 1574 N N . LEU A 1 209 ? 0.823 2.913 7.874 1.00 93.19 209 LEU A N 1
ATOM 1575 C CA . LEU A 1 209 ? 0.803 4.282 7.358 1.00 93.19 209 LEU A CA 1
ATOM 1576 C C . LEU A 1 209 ? 1.095 4.243 5.860 1.00 93.19 209 LEU A C 1
ATOM 1578 O O . LEU A 1 209 ? 2.094 3.664 5.437 1.00 93.19 209 LEU A O 1
ATOM 1582 N N . ILE A 1 210 ? 0.230 4.868 5.064 1.00 97.69 210 ILE A N 1
ATOM 1583 C CA . ILE A 1 210 ? 0.391 4.966 3.612 1.00 97.69 210 ILE A CA 1
ATOM 1584 C C . ILE A 1 210 ? 0.525 6.432 3.249 1.00 97.69 210 ILE A C 1
ATOM 1586 O O . ILE A 1 210 ? -0.412 7.206 3.430 1.00 97.69 210 ILE A O 1
ATOM 1590 N N . LYS A 1 211 ? 1.685 6.805 2.717 1.00 98.50 211 LYS A N 1
ATOM 1591 C CA . LYS A 1 211 ? 1.974 8.158 2.249 1.00 98.50 211 LYS A CA 1
ATOM 1592 C C . LYS A 1 211 ? 2.176 8.161 0.745 1.00 98.50 211 LYS A C 1
ATOM 1594 O O . LYS A 1 211 ? 3.002 7.410 0.233 1.00 98.50 211 LYS A O 1
ATOM 1599 N N . ALA A 1 212 ? 1.445 9.019 0.048 1.00 98.75 212 ALA A N 1
ATOM 1600 C CA . ALA A 1 212 ? 1.622 9.224 -1.378 1.00 98.75 212 ALA A CA 1
ATOM 1601 C C . ALA A 1 212 ? 2.854 10.102 -1.643 1.00 98.75 212 ALA A C 1
ATOM 1603 O O . ALA A 1 212 ? 3.051 11.147 -1.016 1.00 98.75 212 ALA A O 1
ATOM 1604 N N . VAL A 1 213 ? 3.677 9.695 -2.603 1.00 98.75 213 VAL A N 1
ATOM 1605 C CA . VAL A 1 213 ? 4.837 10.449 -3.100 1.00 98.75 213 VAL A CA 1
ATOM 1606 C C . VAL A 1 213 ? 4.708 10.643 -4.612 1.00 98.75 213 VAL A C 1
ATOM 1608 O O . VAL A 1 213 ? 4.005 9.864 -5.248 1.00 98.75 213 VAL A O 1
ATOM 1611 N N . PRO A 1 214 ? 5.327 11.672 -5.218 1.00 98.44 214 PRO A N 1
ATOM 1612 C CA . PRO A 1 214 ? 5.193 11.894 -6.657 1.00 98.44 214 PRO A CA 1
ATOM 1613 C C . PRO A 1 214 ? 5.724 10.713 -7.483 1.00 98.44 214 PRO A C 1
ATOM 1615 O O . PRO A 1 214 ? 6.753 10.136 -7.134 1.00 98.44 214 PRO A O 1
ATOM 1618 N N . ALA A 1 215 ? 5.060 10.412 -8.599 1.00 98.06 215 ALA A N 1
ATOM 1619 C CA . ALA A 1 215 ? 5.543 9.505 -9.639 1.00 98.06 215 ALA A CA 1
ATOM 1620 C C . ALA A 1 215 ? 5.300 10.152 -11.007 1.00 98.06 215 ALA A C 1
ATOM 1622 O O . ALA A 1 215 ? 4.161 10.467 -11.358 1.00 98.06 215 ALA A O 1
ATOM 1623 N N . TYR A 1 216 ? 6.365 10.443 -11.756 1.00 97.62 216 TYR A N 1
ATOM 1624 C CA . TYR A 1 216 ? 6.265 11.127 -13.048 1.00 97.62 216 TYR A CA 1
ATOM 1625 C C . TYR A 1 216 ? 7.510 10.916 -13.913 1.00 97.62 216 TYR A C 1
ATOM 1627 O O . TYR A 1 216 ? 8.562 10.476 -13.449 1.00 97.62 216 TYR A O 1
ATOM 1635 N N . ASN A 1 217 ? 7.391 11.253 -15.194 1.00 95.62 217 ASN A N 1
ATOM 1636 C CA . ASN A 1 217 ? 8.510 11.308 -16.121 1.00 95.62 217 ASN A CA 1
ATOM 1637 C C . ASN A 1 217 ? 9.056 12.745 -16.225 1.00 95.62 217 ASN A C 1
ATOM 1639 O O . ASN A 1 217 ? 8.287 13.706 -16.293 1.00 95.62 217 ASN A O 1
ATOM 1643 N N . ILE A 1 218 ? 10.381 12.890 -16.254 1.00 93.25 218 ILE A N 1
ATOM 1644 C CA . ILE A 1 218 ? 11.086 14.149 -16.534 1.00 93.25 218 ILE A CA 1
ATOM 1645 C C . ILE A 1 218 ? 11.297 14.304 -18.041 1.00 93.25 218 ILE A C 1
ATOM 1647 O O . ILE A 1 218 ? 11.077 15.385 -18.583 1.00 93.25 218 ILE A O 1
ATOM 1651 N N . VAL A 1 219 ? 11.762 13.240 -18.701 1.00 89.00 219 VAL A N 1
ATOM 1652 C CA . VAL A 1 219 ? 12.130 13.246 -20.123 1.00 89.00 219 VAL A CA 1
ATOM 1653 C C . VAL A 1 219 ? 10.990 12.722 -20.992 1.00 89.00 219 VAL A C 1
ATOM 1655 O O . VAL A 1 219 ? 10.721 13.273 -22.060 1.00 89.00 219 VAL A O 1
ATOM 1658 N N . LYS A 1 220 ? 10.319 11.653 -20.554 1.00 88.38 220 LYS A N 1
ATOM 1659 C CA . LYS A 1 220 ? 9.173 11.065 -21.266 1.00 88.38 220 LYS A CA 1
ATOM 1660 C C . LYS A 1 220 ? 7.874 11.826 -20.977 1.00 88.38 220 LYS A C 1
ATOM 1662 O O . LYS A 1 220 ? 7.771 12.569 -20.010 1.00 88.38 220 LYS A O 1
ATOM 1667 N N . ASN A 1 221 ? 6.852 11.589 -21.801 1.00 87.50 221 ASN A N 1
ATOM 1668 C CA . ASN A 1 221 ? 5.568 12.304 -21.728 1.00 87.50 221 ASN A CA 1
ATOM 1669 C C . ASN A 1 221 ? 4.379 11.434 -21.285 1.00 87.50 221 ASN A C 1
ATOM 1671 O O . ASN A 1 221 ? 3.257 11.929 -21.235 1.00 87.50 221 ASN A O 1
ATOM 1675 N N . ASN A 1 222 ? 4.598 10.153 -20.977 1.00 88.62 222 ASN A N 1
ATOM 1676 C CA . ASN A 1 222 ? 3.512 9.219 -20.651 1.00 88.62 222 ASN A CA 1
ATOM 1677 C C . ASN A 1 222 ? 2.996 9.406 -19.219 1.00 88.62 222 ASN A C 1
ATOM 1679 O O . ASN A 1 222 ? 1.842 9.098 -18.943 1.00 88.62 222 ASN A O 1
ATOM 1683 N N . HIS A 1 223 ? 3.828 9.963 -18.334 1.00 93.25 223 HIS A N 1
ATOM 1684 C CA . HIS A 1 223 ? 3.510 10.221 -16.931 1.00 93.25 223 HIS A CA 1
ATOM 1685 C C . HIS A 1 223 ? 3.763 11.702 -16.557 1.00 93.25 223 HIS A C 1
ATOM 1687 O O . HIS A 1 223 ? 4.703 11.997 -15.815 1.00 93.25 223 HIS A O 1
ATOM 1693 N N . PRO A 1 224 ? 2.991 12.680 -17.083 1.00 95.00 224 PRO A N 1
ATOM 1694 C CA . PRO A 1 224 ? 3.200 14.098 -16.786 1.00 95.00 224 PRO A CA 1
ATOM 1695 C C . PRO A 1 224 ? 3.046 14.422 -15.297 1.00 95.00 224 PRO A C 1
ATOM 1697 O O . PRO A 1 224 ? 2.069 14.025 -14.662 1.00 95.00 224 PRO A O 1
ATOM 1700 N N . LYS A 1 225 ? 3.939 15.260 -14.756 1.00 95.75 225 LYS A N 1
ATOM 1701 C CA . LYS A 1 225 ? 3.879 15.708 -13.349 1.00 95.75 225 LYS A CA 1
ATOM 1702 C C . LYS A 1 225 ? 2.535 16.346 -12.967 1.00 95.75 225 LYS A C 1
ATOM 1704 O O . LYS A 1 225 ? 2.088 16.204 -11.834 1.00 95.75 225 LYS A O 1
ATOM 1709 N N . ALA A 1 226 ? 1.876 17.020 -13.912 1.00 95.50 226 ALA A N 1
ATOM 1710 C CA . ALA A 1 226 ? 0.586 17.681 -13.700 1.00 95.50 226 ALA A CA 1
ATOM 1711 C C . ALA A 1 226 ? -0.560 16.714 -13.346 1.00 95.50 226 ALA A C 1
ATOM 1713 O O . ALA A 1 226 ? -1.541 17.143 -12.740 1.00 95.50 226 ALA A O 1
ATOM 1714 N N . ASN A 1 227 ? -0.424 15.425 -13.677 1.00 96.38 227 ASN A N 1
ATOM 1715 C CA . ASN A 1 227 ? -1.440 14.419 -13.375 1.00 96.38 227 ASN A CA 1
ATOM 1716 C C . ASN A 1 227 ? -1.506 14.073 -11.881 1.00 96.38 227 ASN A C 1
ATOM 1718 O O . ASN A 1 227 ? -2.468 13.450 -11.455 1.00 96.38 227 ASN A O 1
ATOM 1722 N N . ASN A 1 228 ? -0.507 14.465 -11.076 1.00 96.62 228 ASN A N 1
ATOM 1723 C CA . ASN A 1 228 ? -0.426 14.131 -9.648 1.00 96.62 228 ASN A CA 1
ATOM 1724 C C . ASN A 1 228 ? -0.562 12.625 -9.357 1.00 96.62 228 ASN A C 1
ATOM 1726 O O . ASN A 1 228 ? -1.061 12.242 -8.301 1.00 96.62 228 ASN A O 1
ATOM 1730 N N . TRP A 1 229 ? -0.112 11.781 -10.285 1.00 98.12 229 TRP A N 1
ATOM 1731 C CA . TRP A 1 229 ? 0.004 10.344 -10.073 1.00 98.12 229 TRP A CA 1
ATOM 1732 C C . TRP A 1 229 ? 1.110 10.030 -9.062 1.00 98.12 229 TRP A C 1
ATOM 1734 O O . TRP A 1 229 ? 2.007 10.849 -8.814 1.00 98.12 229 TRP A O 1
ATOM 1744 N N . VAL A 1 230 ? 1.001 8.870 -8.415 1.00 98.62 230 VAL A N 1
ATOM 1745 C CA . VAL A 1 230 ? 1.670 8.638 -7.132 1.00 98.62 230 VAL A CA 1
ATOM 1746 C C . VAL A 1 230 ? 2.422 7.314 -7.082 1.00 98.62 230 VAL A C 1
ATOM 1748 O O . VAL A 1 230 ? 1.986 6.307 -7.624 1.00 98.62 230 VAL A O 1
ATOM 1751 N N . GLY A 1 231 ? 3.535 7.317 -6.359 1.00 98.56 231 GLY A N 1
ATOM 1752 C CA . GLY A 1 231 ? 4.038 6.145 -5.655 1.00 98.56 231 GLY A CA 1
ATOM 1753 C C . GLY A 1 231 ? 3.566 6.168 -4.199 1.00 98.56 231 GLY A C 1
ATOM 1754 O O . GLY A 1 231 ? 2.984 7.151 -3.733 1.00 98.56 231 GLY A O 1
ATOM 1755 N N . TYR A 1 232 ? 3.861 5.117 -3.442 1.00 98.81 232 TYR A N 1
ATOM 1756 C CA . TYR A 1 232 ? 3.492 5.006 -2.033 1.00 98.81 232 TYR A CA 1
ATOM 1757 C C . TYR A 1 232 ? 4.670 4.593 -1.157 1.00 98.81 232 TYR A C 1
ATOM 1759 O O . TYR A 1 232 ? 5.393 3.652 -1.475 1.00 98.81 232 TYR A O 1
ATOM 1767 N N . LEU A 1 233 ? 4.812 5.258 -0.013 1.00 98.69 233 LEU A N 1
ATOM 1768 C CA . LEU A 1 233 ? 5.551 4.756 1.141 1.00 98.69 233 LEU A CA 1
ATOM 1769 C C . LEU A 1 233 ? 4.554 4.046 2.058 1.00 98.69 233 LEU A C 1
ATOM 1771 O O . LEU A 1 233 ? 3.643 4.677 2.594 1.00 98.69 233 LEU A O 1
ATOM 1775 N N . ILE A 1 234 ? 4.713 2.735 2.201 1.00 97.75 234 ILE A N 1
ATOM 1776 C CA . ILE A 1 234 ? 3.860 1.850 2.992 1.00 97.75 234 ILE A CA 1
ATOM 1777 C C . ILE A 1 234 ? 4.672 1.421 4.215 1.00 97.75 234 ILE A C 1
ATOM 1779 O O . ILE A 1 234 ? 5.536 0.547 4.126 1.00 97.75 234 ILE A O 1
ATOM 1783 N N . SER A 1 235 ? 4.434 2.062 5.354 1.00 94.75 235 SER A N 1
ATOM 1784 C CA . SER A 1 235 ? 5.111 1.738 6.609 1.00 94.75 235 SER A CA 1
ATOM 1785 C C . SER A 1 235 ? 4.338 0.658 7.358 1.00 94.75 235 SER A C 1
ATOM 1787 O O . SER A 1 235 ? 3.198 0.866 7.761 1.00 94.75 235 SER A O 1
ATOM 1789 N N . ILE A 1 236 ? 4.978 -0.492 7.558 1.00 89.00 236 ILE A N 1
ATOM 1790 C CA . ILE A 1 236 ? 4.441 -1.694 8.191 1.00 89.00 236 ILE A 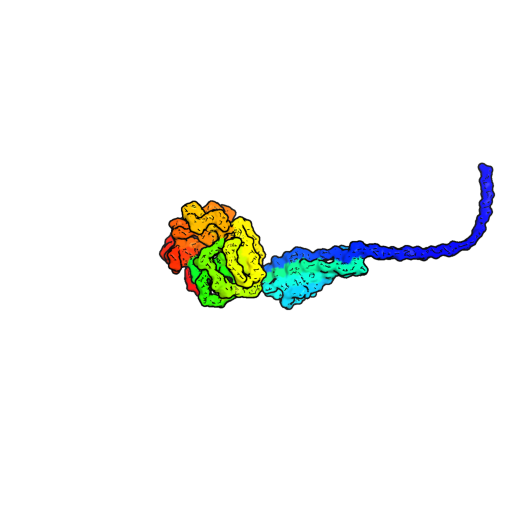CA 1
ATOM 1791 C C . ILE A 1 236 ? 5.299 -1.997 9.422 1.00 89.00 236 ILE A C 1
ATOM 1793 O O . ILE A 1 236 ? 6.429 -2.464 9.295 1.00 89.00 236 ILE A O 1
ATOM 1797 N N . ASN A 1 237 ? 4.781 -1.719 10.623 1.00 79.88 237 ASN A N 1
ATOM 1798 C CA . ASN A 1 237 ? 5.443 -2.033 11.900 1.00 79.88 237 ASN A CA 1
ATOM 1799 C C . ASN A 1 237 ? 6.936 -1.646 11.964 1.00 79.88 237 ASN A C 1
ATOM 1801 O O . ASN A 1 237 ? 7.783 -2.429 12.401 1.00 79.88 237 ASN A O 1
ATOM 1805 N N . GLY A 1 238 ? 7.251 -0.428 11.514 1.00 85.06 238 GLY A N 1
ATOM 1806 C CA . GLY A 1 238 ? 8.603 0.134 11.551 1.00 85.06 238 GLY A CA 1
ATOM 1807 C C . GLY A 1 238 ? 9.475 -0.155 10.325 1.00 85.06 238 GLY A C 1
ATOM 1808 O O . GLY A 1 238 ? 10.577 0.379 10.259 1.00 85.06 238 GLY A O 1
ATOM 1809 N N . VAL A 1 239 ? 8.992 -0.934 9.352 1.00 93.00 239 VAL A N 1
ATOM 1810 C CA . VAL A 1 239 ? 9.647 -1.133 8.049 1.00 93.00 239 VAL A CA 1
ATOM 1811 C C . VAL A 1 239 ? 8.869 -0.379 6.979 1.00 93.00 239 VAL A C 1
ATOM 1813 O O . VAL A 1 239 ? 7.655 -0.524 6.885 1.00 93.00 239 VAL A O 1
ATOM 1816 N N . THR A 1 240 ? 9.546 0.415 6.156 1.00 97.38 240 THR A N 1
ATOM 1817 C CA . THR A 1 240 ? 8.911 1.158 5.059 1.00 97.38 240 THR A CA 1
ATOM 1818 C C . THR A 1 240 ? 9.205 0.505 3.714 1.00 97.38 240 THR A C 1
ATOM 1820 O O . THR A 1 240 ? 10.362 0.258 3.370 1.00 97.38 240 THR A O 1
ATOM 1823 N N . VAL A 1 241 ? 8.142 0.237 2.955 1.00 98.50 241 VAL A N 1
ATOM 1824 C CA . VAL A 1 241 ? 8.189 -0.248 1.573 1.00 98.50 241 VAL A CA 1
ATOM 1825 C C . VAL A 1 241 ? 7.829 0.904 0.641 1.00 98.50 241 VAL A C 1
ATOM 1827 O O . VAL A 1 241 ? 6.771 1.509 0.785 1.00 98.50 241 VAL A O 1
ATOM 1830 N N . TYR A 1 242 ? 8.684 1.199 -0.331 1.00 98.81 242 TYR A N 1
ATOM 1831 C CA . TYR A 1 242 ? 8.432 2.190 -1.369 1.00 98.81 242 TYR A CA 1
ATOM 1832 C C . TYR A 1 242 ? 7.975 1.491 -2.648 1.00 98.81 242 TYR A C 1
ATOM 1834 O O . TYR A 1 242 ? 8.777 0.831 -3.299 1.00 98.81 242 TYR A O 1
ATOM 1842 N N . LEU A 1 243 ? 6.704 1.647 -3.012 1.00 98.69 243 LEU A N 1
ATOM 1843 C CA . LEU A 1 243 ? 6.187 1.336 -4.345 1.00 98.69 243 LEU A CA 1
ATOM 1844 C C . LEU A 1 243 ? 6.310 2.598 -5.198 1.00 98.69 243 LEU A C 1
ATOM 1846 O O . LEU A 1 243 ? 5.608 3.572 -4.935 1.00 98.69 243 LEU A O 1
ATOM 1850 N N . SER A 1 244 ? 7.164 2.613 -6.218 1.00 98.44 244 SER A N 1
ATOM 1851 C CA . SER A 1 244 ? 7.374 3.850 -6.980 1.00 98.44 244 SER A CA 1
ATOM 1852 C C . SER A 1 244 ? 6.244 4.223 -7.932 1.00 98.44 244 SER A C 1
ATOM 1854 O O . SER A 1 244 ? 6.186 5.376 -8.347 1.00 98.44 244 SER A O 1
ATOM 1856 N N . GLY A 1 245 ? 5.386 3.266 -8.298 1.00 96.88 245 GLY A N 1
ATOM 1857 C CA . GLY A 1 245 ? 4.577 3.379 -9.511 1.00 96.88 245 GLY A CA 1
ATOM 1858 C C . GLY A 1 245 ? 5.467 3.521 -10.752 1.00 96.88 245 GLY A C 1
ATOM 1859 O O . GLY A 1 245 ? 6.671 3.228 -10.703 1.00 96.88 245 GLY A O 1
ATOM 1860 N N . ASP A 1 246 ? 4.883 4.021 -11.836 1.00 96.19 246 ASP A N 1
ATOM 1861 C CA . ASP A 1 246 ? 5.619 4.342 -13.055 1.00 96.19 246 ASP A CA 1
ATOM 1862 C C . ASP A 1 246 ? 6.239 5.733 -12.941 1.00 96.19 246 ASP A C 1
ATOM 1864 O O . ASP A 1 246 ? 5.564 6.754 -12.818 1.00 96.19 246 ASP A O 1
ATOM 1868 N N . THR A 1 247 ? 7.567 5.780 -12.937 1.00 97.06 247 THR A N 1
ATOM 1869 C CA . THR A 1 247 ? 8.311 7.023 -12.739 1.00 97.06 247 THR A CA 1
ATOM 1870 C C . THR A 1 247 ? 9.701 6.933 -13.352 1.00 97.06 247 THR A C 1
ATOM 1872 O O . THR A 1 247 ? 10.241 5.847 -13.566 1.00 97.06 247 THR A O 1
ATOM 1875 N N . GLU A 1 248 ? 10.294 8.093 -13.617 1.00 97.06 248 GLU A N 1
ATOM 1876 C CA . GLU A 1 248 ? 11.742 8.228 -13.787 1.00 97.06 248 GLU A CA 1
ATOM 1877 C C . GLU A 1 248 ? 12.413 8.539 -12.436 1.00 97.06 248 GLU A C 1
ATOM 1879 O O . GLU A 1 248 ? 11.755 8.619 -11.391 1.00 97.06 248 GLU A O 1
ATOM 1884 N N . ARG A 1 249 ? 13.736 8.738 -12.452 1.00 97.56 249 ARG A N 1
ATOM 1885 C CA . ARG A 1 249 ? 14.507 9.192 -11.292 1.00 97.56 249 ARG A CA 1
ATOM 1886 C C . ARG A 1 249 ? 14.232 10.667 -11.034 1.00 97.56 249 ARG A C 1
ATOM 1888 O O . ARG A 1 249 ? 14.855 11.549 -11.622 1.00 97.56 249 ARG A O 1
ATOM 1895 N N . ILE A 1 250 ? 13.281 10.930 -10.150 1.00 98.06 250 ILE A N 1
ATOM 1896 C CA . ILE A 1 250 ? 12.844 12.285 -9.820 1.00 98.06 250 ILE A CA 1
ATOM 1897 C C . ILE A 1 250 ? 13.621 12.870 -8.629 1.00 98.06 250 ILE A C 1
ATOM 1899 O O . ILE A 1 250 ? 14.013 12.124 -7.728 1.00 98.06 250 ILE A O 1
ATOM 1903 N N . PRO A 1 251 ? 13.825 14.202 -8.560 1.00 98.06 251 PRO A N 1
ATOM 1904 C CA . PRO A 1 251 ? 14.517 14.837 -7.436 1.00 98.06 251 PRO A CA 1
ATOM 1905 C C . PRO A 1 251 ? 13.900 14.517 -6.068 1.00 98.06 251 PRO A C 1
ATOM 1907 O O . PRO A 1 251 ? 14.619 14.421 -5.073 1.00 98.06 251 PRO A O 1
ATOM 1910 N N . GLU A 1 252 ? 12.580 14.325 -6.012 1.00 98.44 252 GLU A N 1
ATOM 1911 C CA . GLU A 1 252 ? 11.844 14.055 -4.777 1.00 98.44 252 GLU A CA 1
ATOM 1912 C C . GLU A 1 252 ? 12.246 12.735 -4.101 1.00 98.44 252 GLU A C 1
ATOM 1914 O O . GLU A 1 252 ? 12.128 12.638 -2.879 1.00 98.44 252 GLU A O 1
ATOM 1919 N N . MET A 1 253 ? 12.808 11.764 -4.833 1.00 98.62 253 MET A N 1
ATOM 1920 C CA . MET A 1 253 ? 13.329 10.516 -4.251 1.00 98.62 253 MET A CA 1
ATOM 1921 C C . MET A 1 253 ? 14.435 10.761 -3.213 1.00 98.62 253 MET A C 1
ATOM 1923 O O . MET A 1 253 ? 14.597 9.975 -2.288 1.00 98.62 253 MET A O 1
ATOM 1927 N N . LYS A 1 254 ? 15.152 11.890 -3.293 1.00 98.44 254 LYS A N 1
ATOM 1928 C CA . LYS A 1 254 ? 16.192 12.269 -2.318 1.00 98.44 254 LYS A CA 1
ATOM 1929 C C . LYS A 1 254 ? 15.636 12.885 -1.030 1.00 98.44 254 LYS A C 1
ATOM 1931 O O . LYS A 1 254 ? 16.404 13.190 -0.118 1.00 98.44 254 LYS A O 1
ATOM 1936 N N . THR A 1 255 ? 14.324 13.118 -0.955 1.00 98.00 255 THR A N 1
ATOM 1937 C CA . THR A 1 255 ? 13.674 13.792 0.185 1.00 98.00 255 THR A CA 1
ATOM 1938 C C . THR A 1 255 ? 13.121 12.821 1.227 1.00 98.00 255 THR A C 1
ATOM 1940 O O . THR A 1 255 ? 12.674 13.251 2.289 1.00 98.00 255 THR A O 1
ATOM 1943 N N . PHE A 1 256 ? 13.172 11.516 0.952 1.00 98.19 256 PHE A N 1
ATOM 1944 C CA . PHE A 1 256 ? 12.718 10.467 1.857 1.00 98.19 256 PHE A CA 1
ATOM 1945 C C . PHE A 1 256 ? 13.663 9.264 1.833 1.00 98.19 256 PHE A C 1
ATOM 1947 O O . PHE A 1 256 ? 14.523 9.137 0.965 1.00 98.19 256 PHE A O 1
ATOM 1954 N N . THR A 1 257 ? 13.504 8.379 2.813 1.00 98.12 257 THR A N 1
ATOM 1955 C CA . THR A 1 257 ? 14.238 7.114 2.897 1.00 98.12 257 THR A CA 1
ATOM 1956 C C . THR A 1 257 ? 13.269 5.948 3.002 1.00 98.12 257 THR A C 1
ATOM 1958 O O . THR A 1 257 ? 12.189 6.106 3.569 1.00 98.12 257 THR A O 1
ATOM 1961 N N . THR A 1 258 ? 13.664 4.777 2.517 1.00 98.31 258 THR A N 1
ATOM 1962 C CA . THR A 1 258 ? 12.869 3.545 2.601 1.00 98.31 258 THR A CA 1
ATOM 1963 C C . THR A 1 258 ? 13.743 2.363 3.007 1.00 98.31 258 THR A C 1
ATOM 1965 O O . THR A 1 258 ? 14.952 2.378 2.787 1.00 98.31 258 THR A O 1
ATOM 1968 N N . ASP A 1 259 ? 13.153 1.320 3.586 1.00 98.62 259 ASP A N 1
ATOM 1969 C CA . ASP A 1 259 ? 13.877 0.078 3.860 1.00 98.62 259 ASP A CA 1
ATOM 1970 C C . ASP A 1 259 ? 13.889 -0.819 2.624 1.00 98.62 259 ASP A C 1
ATOM 1972 O O . ASP A 1 259 ? 14.928 -1.356 2.248 1.00 98.62 259 ASP A O 1
ATOM 1976 N N . ILE A 1 260 ? 12.738 -0.945 1.968 1.00 98.81 260 ILE A N 1
ATOM 1977 C CA . ILE A 1 260 ? 12.559 -1.754 0.764 1.00 98.81 260 ILE A CA 1
ATOM 1978 C C . ILE A 1 260 ? 12.110 -0.814 -0.350 1.00 98.81 260 ILE A C 1
ATOM 1980 O O . ILE A 1 260 ? 11.161 -0.053 -0.165 1.00 98.81 260 ILE A O 1
ATOM 1984 N N . ALA A 1 261 ? 12.785 -0.837 -1.494 1.00 98.81 261 ALA A N 1
ATOM 1985 C CA . ALA A 1 261 ? 12.345 -0.136 -2.697 1.00 98.81 261 ALA A CA 1
ATOM 1986 C C . ALA A 1 261 ? 11.830 -1.147 -3.723 1.00 98.81 261 ALA A C 1
ATOM 1988 O O . ALA A 1 261 ? 12.486 -2.155 -3.974 1.00 98.81 261 ALA A O 1
ATOM 1989 N N . MET A 1 262 ? 10.674 -0.867 -4.317 1.00 98.69 262 MET A N 1
ATOM 1990 C CA . MET A 1 262 ? 10.108 -1.582 -5.455 1.00 98.69 262 MET A CA 1
ATOM 1991 C C . MET A 1 262 ? 10.117 -0.637 -6.651 1.00 98.69 262 MET A C 1
ATOM 1993 O O . MET A 1 262 ? 9.355 0.331 -6.669 1.00 98.69 262 MET A O 1
ATOM 1997 N N . LEU A 1 263 ? 11.029 -0.877 -7.598 1.00 98.44 263 LEU A N 1
ATOM 1998 C CA . LEU A 1 263 ? 11.306 0.032 -8.717 1.00 98.44 263 LEU A CA 1
ATOM 1999 C C . LEU A 1 263 ? 11.100 -0.676 -10.065 1.00 98.44 263 LEU A C 1
ATOM 2001 O O . LEU A 1 263 ? 11.570 -1.811 -10.216 1.00 98.44 263 LEU A O 1
ATOM 2005 N N . PRO A 1 264 ? 10.412 -0.045 -11.035 1.00 96.81 264 PRO A N 1
ATOM 2006 C CA . PRO A 1 264 ? 10.168 -0.621 -12.346 1.00 96.81 264 PRO A CA 1
ATOM 2007 C C . PRO A 1 264 ? 11.456 -0.736 -13.160 1.00 96.81 264 PRO A C 1
ATOM 2009 O O . PRO A 1 264 ? 12.372 0.070 -13.005 1.00 96.81 264 PRO A O 1
ATOM 2012 N N . LEU A 1 265 ? 11.507 -1.709 -14.070 1.00 94.56 265 LEU A N 1
ATOM 2013 C CA . LEU A 1 265 ? 12.579 -1.847 -15.063 1.00 94.56 265 LEU A CA 1
ATOM 2014 C C . LEU A 1 265 ? 12.074 -1.654 -16.506 1.00 94.56 265 LEU A C 1
ATOM 2016 O O . LEU A 1 265 ? 12.756 -2.035 -17.460 1.00 94.56 265 LEU A O 1
ATOM 2020 N N . GLY A 1 266 ? 10.891 -1.053 -16.675 1.00 80.56 266 GLY A N 1
ATOM 2021 C CA . GLY A 1 266 ? 10.301 -0.734 -17.975 1.00 80.56 266 GLY A CA 1
ATOM 2022 C C . GLY A 1 266 ? 10.994 0.460 -18.634 1.00 80.56 266 GLY A C 1
ATOM 2023 O O . GLY A 1 266 ? 10.735 1.613 -18.289 1.00 80.56 266 GLY A O 1
ATOM 2024 N N . GLN A 1 267 ? 11.917 0.210 -19.562 1.00 87.12 267 GLN A N 1
ATOM 2025 C CA . GLN A 1 267 ? 12.802 1.250 -20.103 1.00 87.12 267 GLN A CA 1
ATOM 2026 C C . GLN A 1 267 ? 12.108 2.251 -21.041 1.00 87.12 267 GLN A C 1
ATOM 2028 O O . GLN A 1 267 ? 12.617 3.361 -21.219 1.00 87.12 267 GLN A O 1
ATOM 2033 N N . THR A 1 268 ? 10.937 1.928 -21.603 1.00 84.94 268 THR A N 1
ATOM 2034 C CA . THR A 1 268 ? 10.183 2.834 -22.490 1.00 84.94 268 THR A CA 1
ATOM 2035 C C . THR A 1 268 ? 9.289 3.776 -21.704 1.00 84.94 268 THR A C 1
ATOM 2037 O O . THR A 1 268 ? 9.300 4.971 -21.991 1.00 84.94 268 THR A O 1
ATOM 2040 N N . PHE A 1 269 ? 8.581 3.298 -20.674 1.00 86.56 269 PHE A N 1
ATOM 2041 C CA . PHE A 1 269 ? 7.600 4.113 -19.938 1.00 86.56 269 PHE A CA 1
ATOM 2042 C C . PHE A 1 269 ? 8.076 4.595 -18.554 1.00 86.56 269 PHE A C 1
ATOM 2044 O O . PHE A 1 269 ? 7.624 5.644 -18.092 1.00 86.56 269 PHE A O 1
ATOM 2051 N N . THR A 1 270 ? 9.060 3.922 -17.943 1.00 89.81 270 THR A N 1
ATOM 2052 C CA . THR A 1 270 ? 9.544 4.228 -16.577 1.00 89.81 270 THR A CA 1
ATOM 2053 C C . THR A 1 270 ? 10.964 4.814 -16.579 1.00 89.81 270 THR A C 1
ATOM 2055 O O . THR A 1 270 ? 11.200 5.789 -17.291 1.00 89.81 270 THR A O 1
ATOM 2058 N N . PHE A 1 271 ? 11.938 4.268 -15.847 1.00 90.94 271 PHE A N 1
ATOM 2059 C CA . PHE A 1 271 ? 13.330 4.726 -15.899 1.00 90.94 271 PHE A CA 1
ATOM 2060 C C . PHE A 1 271 ? 13.908 4.608 -17.317 1.00 90.94 271 PHE A C 1
ATOM 2062 O O . PHE A 1 271 ? 13.634 3.625 -17.996 1.00 90.94 271 PHE A O 1
ATOM 2069 N N . PRO A 1 272 ? 14.733 5.555 -17.802 1.00 89.94 272 PRO A N 1
ATOM 2070 C CA . PRO A 1 272 ? 15.354 5.437 -19.126 1.00 89.94 272 PRO A CA 1
ATOM 2071 C C . PRO A 1 272 ? 16.348 4.271 -19.244 1.00 89.94 272 PRO A C 1
ATOM 2073 O O . PRO A 1 272 ? 16.673 3.854 -20.350 1.00 89.94 272 PRO A O 1
ATOM 2076 N N . SER A 1 273 ? 16.861 3.766 -18.117 1.00 93.75 273 SER A N 1
ATOM 2077 C CA . SER A 1 273 ? 17.742 2.600 -18.062 1.00 93.75 273 SER A CA 1
ATOM 2078 C C . SER A 1 273 ? 17.650 1.896 -16.709 1.00 93.75 273 SER A C 1
ATOM 2080 O O . SER A 1 273 ? 17.279 2.496 -15.698 1.00 93.75 273 SER A O 1
ATOM 2082 N N . VAL A 1 274 ? 18.087 0.639 -16.663 1.00 95.81 274 VAL A N 1
ATOM 2083 C CA . VAL A 1 274 ? 18.239 -0.120 -15.410 1.00 95.81 274 VAL A CA 1
ATOM 2084 C C . VAL A 1 274 ? 19.239 0.516 -14.431 1.00 95.81 274 VAL A C 1
ATOM 2086 O O . VAL A 1 274 ? 19.110 0.355 -13.219 1.00 95.81 274 VAL A O 1
ATOM 2089 N N . ALA A 1 275 ? 20.218 1.277 -14.935 1.00 97.06 275 ALA A N 1
ATOM 2090 C CA . ALA A 1 275 ? 21.183 1.988 -14.100 1.00 97.06 275 ALA A CA 1
ATOM 2091 C C . ALA A 1 275 ? 20.527 3.140 -13.325 1.00 97.06 275 ALA A C 1
ATOM 2093 O O . ALA A 1 275 ? 20.828 3.340 -12.152 1.00 97.06 275 ALA A O 1
ATOM 2094 N N . GLU A 1 276 ? 19.571 3.844 -13.936 1.00 97.19 276 GLU A N 1
ATOM 2095 C CA . GLU A 1 276 ? 18.792 4.886 -13.256 1.00 97.19 276 GLU A CA 1
ATOM 2096 C C . GLU A 1 276 ? 17.913 4.305 -12.136 1.00 97.19 276 GLU A C 1
ATOM 2098 O O . GLU A 1 276 ? 17.787 4.922 -11.076 1.00 97.19 276 GLU A O 1
ATOM 2103 N N . ALA A 1 277 ? 17.375 3.092 -12.310 1.00 97.44 277 ALA A N 1
ATOM 2104 C CA . ALA A 1 277 ? 16.677 2.383 -11.235 1.00 97.44 277 ALA A CA 1
ATOM 2105 C C . ALA A 1 277 ? 17.633 2.044 -10.071 1.00 97.44 277 ALA A C 1
ATOM 2107 O O . ALA A 1 277 ? 17.305 2.275 -8.906 1.00 97.44 277 ALA A O 1
ATOM 2108 N N . ALA A 1 278 ? 18.847 1.567 -10.372 1.00 98.25 278 ALA A N 1
ATOM 2109 C CA . ALA A 1 278 ? 19.867 1.291 -9.358 1.00 98.25 278 ALA A CA 1
ATOM 2110 C C . ALA A 1 278 ? 20.296 2.558 -8.594 1.00 98.25 278 ALA A C 1
ATOM 2112 O O . ALA A 1 278 ? 20.406 2.544 -7.368 1.00 98.25 278 ALA A O 1
ATOM 2113 N N . GLU A 1 279 ? 20.496 3.674 -9.293 1.00 98.50 279 GLU A N 1
ATOM 2114 C CA . GLU A 1 279 ? 20.820 4.956 -8.664 1.00 98.50 279 GLU A CA 1
ATOM 2115 C C . GLU A 1 279 ? 19.656 5.516 -7.835 1.00 98.50 279 GLU A C 1
ATOM 2117 O O . GLU A 1 279 ? 19.871 6.084 -6.765 1.00 98.50 279 GLU A O 1
ATOM 2122 N N . SER A 1 280 ? 18.415 5.295 -8.266 1.00 98.50 280 SER A N 1
ATOM 2123 C CA . SER A 1 280 ? 17.227 5.685 -7.500 1.00 98.50 280 SER A CA 1
ATOM 2124 C C . SER A 1 280 ? 17.101 4.904 -6.196 1.00 98.50 280 SER A C 1
ATOM 2126 O O . SER A 1 280 ? 16.745 5.484 -5.172 1.00 98.50 280 SER A O 1
ATOM 2128 N N . ALA A 1 281 ? 17.469 3.616 -6.189 1.00 98.75 281 ALA A N 1
ATOM 2129 C CA . ALA A 1 281 ? 17.542 2.821 -4.962 1.00 98.75 281 ALA A CA 1
ATOM 2130 C C . ALA A 1 281 ? 18.545 3.411 -3.950 1.00 98.75 281 ALA A C 1
ATOM 2132 O O . ALA A 1 281 ? 18.282 3.410 -2.745 1.00 98.75 281 ALA A O 1
ATOM 2133 N N . LYS A 1 282 ? 19.666 3.968 -4.433 1.00 98.69 282 LYS A N 1
ATOM 2134 C CA . LYS A 1 282 ? 20.648 4.679 -3.595 1.00 98.69 282 LYS A CA 1
ATOM 2135 C C . LYS A 1 282 ? 20.107 6.020 -3.096 1.00 98.69 282 LYS A C 1
ATOM 2137 O O . LYS A 1 282 ? 20.295 6.336 -1.923 1.00 98.69 282 LYS A O 1
ATOM 2142 N N . ASP A 1 283 ? 19.408 6.778 -3.943 1.00 98.69 283 ASP A N 1
ATOM 2143 C CA . ASP A 1 283 ? 18.819 8.075 -3.577 1.00 98.69 283 ASP A CA 1
ATOM 2144 C C . ASP A 1 283 ? 17.818 7.950 -2.418 1.00 98.69 283 ASP A C 1
ATOM 2146 O O . ASP A 1 283 ? 17.881 8.738 -1.472 1.00 98.69 283 ASP A O 1
ATOM 2150 N N . VAL A 1 284 ? 16.966 6.917 -2.446 1.00 98.62 284 VAL A N 1
ATOM 2151 C CA . VAL A 1 284 ? 16.009 6.610 -1.363 1.00 98.62 284 VAL A CA 1
ATOM 2152 C C . VAL A 1 284 ? 16.642 5.833 -0.199 1.00 98.62 284 VAL A C 1
ATOM 2154 O O . VAL A 1 284 ? 15.943 5.430 0.733 1.00 98.62 284 VAL A O 1
ATOM 2157 N N . LYS A 1 285 ? 17.959 5.593 -0.240 1.00 98.50 285 LYS A N 1
ATOM 2158 C CA . LYS A 1 285 ? 18.733 4.846 0.767 1.00 98.50 285 LYS A CA 1
ATOM 2159 C C . LYS A 1 285 ? 18.133 3.474 1.102 1.00 98.50 285 LYS A C 1
ATOM 2161 O O . LYS A 1 285 ? 18.103 3.085 2.270 1.00 98.50 285 LYS A O 1
ATOM 2166 N N . ALA A 1 286 ? 17.650 2.763 0.082 1.00 98.62 286 ALA A N 1
ATOM 2167 C CA . ALA A 1 286 ? 17.043 1.450 0.252 1.00 98.62 286 ALA A CA 1
ATOM 2168 C C . ALA A 1 286 ? 18.028 0.461 0.893 1.00 98.62 286 ALA A C 1
ATOM 2170 O O . ALA A 1 286 ? 19.203 0.411 0.528 1.00 98.62 286 ALA A O 1
ATOM 2171 N N . LYS A 1 287 ? 17.534 -0.365 1.818 1.00 98.56 287 LYS A N 1
ATOM 2172 C CA . LYS A 1 287 ? 18.283 -1.504 2.373 1.00 98.56 287 LYS A CA 1
ATOM 2173 C C . LYS A 1 287 ? 18.129 -2.753 1.512 1.00 98.56 287 LYS A C 1
ATOM 2175 O O . LYS A 1 287 ? 19.017 -3.593 1.520 1.00 98.56 287 LYS A O 1
ATOM 2180 N N . VAL A 1 288 ? 17.015 -2.881 0.793 1.00 98.75 288 VAL A N 1
ATOM 2181 C CA . VAL A 1 288 ? 16.755 -3.940 -0.189 1.00 98.75 288 VAL A CA 1
ATOM 2182 C C . VAL A 1 288 ? 16.052 -3.337 -1.401 1.00 98.75 288 VAL A C 1
ATOM 2184 O O . VAL A 1 288 ? 15.153 -2.508 -1.255 1.00 98.75 288 VAL A O 1
ATOM 2187 N N . LEU A 1 289 ? 16.426 -3.784 -2.597 1.00 98.75 289 LEU A N 1
ATOM 2188 C CA . LEU A 1 289 ? 15.698 -3.506 -3.833 1.00 98.75 289 LEU A CA 1
ATOM 2189 C C . LEU A 1 289 ? 14.960 -4.766 -4.303 1.00 98.75 289 LEU A C 1
ATOM 2191 O O . LEU A 1 289 ? 15.560 -5.833 -4.432 1.00 98.75 289 LEU A O 1
ATOM 2195 N N . ILE A 1 290 ? 13.675 -4.627 -4.610 1.00 98.56 290 ILE A N 1
ATOM 2196 C CA . ILE A 1 290 ? 12.864 -5.628 -5.306 1.00 98.56 290 ILE A CA 1
ATOM 2197 C C . ILE A 1 290 ? 12.508 -5.049 -6.681 1.00 98.56 290 ILE A C 1
ATOM 2199 O O . ILE A 1 290 ? 11.717 -4.111 -6.762 1.00 98.56 290 ILE A O 1
ATOM 2203 N N . PRO A 1 291 ? 13.088 -5.548 -7.781 1.00 97.44 291 PRO A N 1
ATOM 2204 C CA . PRO A 1 291 ? 12.713 -5.082 -9.110 1.00 97.44 291 PRO A CA 1
ATOM 2205 C C . PRO A 1 291 ? 11.254 -5.424 -9.445 1.00 97.44 291 PRO A C 1
ATOM 2207 O O . PRO A 1 291 ? 10.777 -6.505 -9.096 1.00 97.44 291 PRO A O 1
ATOM 2210 N N . MET A 1 292 ? 10.565 -4.531 -10.155 1.00 95.56 292 MET A N 1
ATOM 2211 C CA . MET A 1 292 ? 9.193 -4.730 -10.641 1.00 95.56 292 MET A CA 1
ATOM 2212 C C . MET A 1 292 ? 9.035 -4.283 -12.101 1.00 95.56 292 MET A C 1
ATOM 2214 O O . MET A 1 292 ? 10.020 -3.895 -12.728 1.00 95.56 292 MET A O 1
ATOM 2218 N N . HIS A 1 293 ? 7.813 -4.356 -12.649 1.00 91.12 293 HIS A N 1
ATOM 2219 C CA . HIS A 1 293 ? 7.494 -3.907 -14.021 1.00 91.12 293 HIS A CA 1
ATOM 2220 C C . HIS A 1 293 ? 8.481 -4.466 -15.064 1.00 91.12 293 HIS A C 1
ATOM 2222 O O . HIS A 1 293 ? 9.114 -3.747 -15.833 1.00 91.12 293 HIS A O 1
ATOM 2228 N N . PHE A 1 294 ? 8.697 -5.784 -15.013 1.00 90.56 294 PHE A N 1
ATOM 2229 C CA . PHE A 1 294 ? 9.491 -6.511 -16.000 1.00 90.56 294 PHE A CA 1
ATOM 2230 C C . PHE A 1 294 ? 8.844 -7.860 -16.347 1.00 90.56 294 PHE A C 1
ATOM 2232 O O . PHE A 1 294 ? 8.050 -8.400 -15.569 1.00 90.56 294 PHE A O 1
ATOM 2239 N N . GLY A 1 295 ? 9.156 -8.419 -17.520 1.00 82.62 295 GLY A N 1
ATOM 2240 C CA . GLY A 1 295 ? 8.755 -9.780 -17.896 1.00 82.62 295 GLY A CA 1
ATOM 2241 C C . GLY A 1 295 ? 7.311 -9.946 -18.392 1.00 82.62 295 GLY A C 1
ATOM 2242 O O . GLY A 1 295 ? 6.814 -11.071 -18.412 1.00 82.62 295 GLY A O 1
ATOM 2243 N N . LEU A 1 296 ? 6.631 -8.861 -18.789 1.00 82.94 296 LEU A N 1
ATOM 2244 C CA . LEU A 1 296 ? 5.369 -8.930 -19.550 1.00 82.94 296 LEU A CA 1
ATOM 2245 C C . LEU A 1 296 ? 5.439 -8.085 -20.826 1.00 82.94 296 LEU A C 1
ATOM 2247 O O . LEU A 1 296 ? 5.592 -8.643 -21.906 1.00 82.94 296 LEU A O 1
ATOM 2251 N N . ALA A 1 297 ? 5.298 -6.764 -20.694 1.00 79.56 297 ALA A N 1
ATOM 2252 C CA . ALA A 1 297 ? 5.275 -5.829 -21.820 1.00 79.56 297 ALA A CA 1
ATOM 2253 C C . ALA A 1 297 ? 6.635 -5.153 -22.030 1.00 79.56 297 ALA A C 1
ATOM 2255 O O . ALA A 1 297 ? 7.056 -4.939 -23.162 1.00 79.56 297 ALA A O 1
ATOM 2256 N N . GLU A 1 298 ? 7.332 -4.868 -20.932 1.00 84.81 298 GLU A N 1
ATOM 2257 C CA . GLU A 1 298 ? 8.660 -4.273 -20.910 1.00 84.81 298 GLU A CA 1
ATOM 2258 C C . GLU A 1 298 ? 9.557 -4.987 -19.906 1.00 84.81 298 GLU A C 1
ATOM 2260 O O . GLU A 1 298 ? 9.064 -5.749 -19.070 1.00 84.81 298 GLU A O 1
ATOM 2265 N N . GLY A 1 299 ? 10.864 -4.722 -19.994 1.00 88.81 299 GLY A N 1
ATOM 2266 C CA . GLY A 1 299 ? 11.878 -5.255 -19.093 1.00 88.81 299 GLY A CA 1
ATOM 2267 C C . GLY A 1 299 ? 12.043 -6.775 -19.192 1.00 88.81 299 GLY A C 1
ATOM 2268 O O . GLY A 1 299 ? 11.137 -7.534 -19.541 1.00 88.81 299 GLY A O 1
ATOM 2269 N N . THR A 1 300 ? 13.227 -7.257 -18.852 1.00 92.88 300 THR A N 1
ATOM 2270 C CA . THR A 1 300 ? 13.569 -8.679 -18.919 1.00 92.88 300 THR A CA 1
ATOM 2271 C C . THR A 1 300 ? 14.137 -9.177 -17.597 1.00 92.88 300 THR A C 1
ATOM 2273 O O . THR A 1 300 ? 14.576 -8.408 -16.745 1.00 92.88 300 THR A O 1
ATOM 2276 N N . LEU A 1 301 ? 14.186 -10.499 -17.421 1.00 92.88 301 LEU A N 1
ATOM 2277 C CA . LEU A 1 301 ? 14.931 -11.077 -16.300 1.00 92.88 301 LEU A CA 1
ATOM 2278 C C . LEU A 1 301 ? 16.415 -10.671 -16.350 1.00 92.88 301 LEU A C 1
ATOM 2280 O O . LEU A 1 301 ? 17.029 -10.458 -15.309 1.00 92.88 301 LEU A O 1
ATOM 2284 N N . GLN A 1 302 ? 16.984 -10.513 -17.550 1.00 95.75 302 GLN A N 1
ATOM 2285 C CA . GLN A 1 302 ? 18.360 -10.051 -17.715 1.00 95.75 302 GLN A CA 1
ATOM 2286 C C . GLN A 1 302 ? 18.551 -8.614 -17.208 1.00 95.75 302 GLN A C 1
ATOM 2288 O O . GLN A 1 302 ? 19.598 -8.306 -16.640 1.00 95.75 302 GLN A O 1
ATOM 2293 N N . ASP A 1 303 ? 17.545 -7.750 -17.344 1.00 96.50 303 ASP A N 1
ATOM 2294 C CA . ASP A 1 303 ? 17.558 -6.400 -16.773 1.00 96.50 303 ASP A CA 1
ATOM 2295 C C . ASP A 1 303 ? 17.610 -6.450 -15.242 1.00 96.50 303 ASP A C 1
ATOM 2297 O O . ASP A 1 303 ? 18.452 -5.792 -14.629 1.00 96.50 303 ASP A O 1
ATOM 2301 N N . ALA A 1 304 ? 16.795 -7.307 -14.617 1.00 96.00 304 ALA A N 1
ATOM 2302 C CA . ALA A 1 304 ? 16.821 -7.510 -13.167 1.00 96.00 304 ALA A CA 1
ATOM 2303 C C . ALA A 1 304 ? 18.179 -8.047 -12.676 1.00 96.00 304 ALA A C 1
ATOM 2305 O O . ALA A 1 304 ? 18.698 -7.593 -11.653 1.00 96.00 304 ALA A O 1
ATOM 2306 N N . MET A 1 305 ? 18.796 -8.962 -13.430 1.00 97.25 305 MET A N 1
ATOM 2307 C CA . MET A 1 305 ? 20.146 -9.462 -13.137 1.00 97.25 305 MET A CA 1
ATOM 2308 C C . MET A 1 305 ? 21.213 -8.374 -13.319 1.00 97.25 305 MET A C 1
ATOM 2310 O O . MET A 1 305 ? 22.140 -8.284 -12.518 1.00 97.25 305 MET A O 1
ATOM 2314 N N . THR A 1 306 ? 21.067 -7.504 -14.320 1.00 97.88 306 THR A N 1
ATOM 2315 C CA . THR A 1 306 ? 21.960 -6.354 -14.521 1.00 97.88 306 THR A CA 1
ATOM 2316 C C . THR A 1 306 ? 21.892 -5.392 -13.336 1.00 97.88 306 THR A C 1
ATOM 2318 O O . THR A 1 306 ? 22.935 -5.025 -12.800 1.00 97.88 306 THR A O 1
ATOM 2321 N N . VAL A 1 307 ? 20.691 -5.040 -12.858 1.00 97.88 307 VAL A N 1
ATOM 2322 C CA . VAL A 1 307 ? 20.525 -4.213 -11.645 1.00 97.88 307 VAL A CA 1
ATOM 2323 C C . VAL A 1 307 ? 21.166 -4.870 -10.428 1.00 97.88 307 VAL A C 1
ATOM 2325 O O . VAL A 1 307 ? 21.855 -4.200 -9.660 1.00 97.88 307 VAL A O 1
ATOM 2328 N N . LYS A 1 308 ? 20.974 -6.184 -10.263 1.00 98.31 308 LYS A N 1
ATOM 2329 C CA . LYS A 1 308 ? 21.596 -6.948 -9.179 1.00 98.31 308 LYS A CA 1
ATOM 2330 C C . LYS A 1 308 ? 23.120 -6.830 -9.191 1.00 98.31 308 LYS A C 1
ATOM 2332 O O . LYS A 1 308 ? 23.700 -6.593 -8.137 1.00 98.31 308 LYS A O 1
ATOM 2337 N N . ASN A 1 309 ? 23.747 -6.925 -10.362 1.00 98.31 309 ASN A N 1
ATOM 2338 C CA . ASN A 1 309 ? 25.196 -6.764 -10.501 1.00 98.31 309 ASN A CA 1
ATOM 2339 C C . ASN A 1 309 ? 25.645 -5.317 -10.230 1.00 98.31 309 ASN A C 1
ATOM 2341 O O . ASN A 1 309 ? 26.654 -5.097 -9.570 1.00 98.31 309 ASN A O 1
ATOM 2345 N N . LEU A 1 310 ? 24.884 -4.316 -10.689 1.00 98.44 310 LEU A N 1
ATOM 2346 C CA . LEU A 1 310 ? 25.188 -2.896 -10.452 1.00 98.44 310 LEU A CA 1
ATOM 2347 C C . LEU A 1 310 ? 25.150 -2.498 -8.966 1.00 98.44 310 LEU A C 1
ATOM 2349 O O . LEU A 1 310 ? 25.767 -1.503 -8.580 1.00 98.44 310 LEU A O 1
ATOM 2353 N N . LEU A 1 311 ? 24.405 -3.240 -8.145 1.00 98.44 311 LEU A N 1
ATOM 2354 C CA . LEU A 1 311 ? 24.240 -2.990 -6.711 1.00 98.44 311 LEU A CA 1
ATOM 2355 C C . LEU A 1 311 ? 24.984 -3.995 -5.822 1.00 98.44 311 LEU A C 1
ATOM 2357 O O . LEU A 1 311 ? 24.832 -3.953 -4.598 1.00 98.44 311 LEU A O 1
ATOM 2361 N N . GLU A 1 312 ? 25.799 -4.875 -6.406 1.00 98.00 312 GLU A N 1
ATOM 2362 C CA . GLU A 1 312 ? 26.558 -5.880 -5.667 1.00 98.00 312 GLU A CA 1
ATOM 2363 C C . GLU A 1 312 ? 27.456 -5.230 -4.600 1.00 98.00 312 GLU A C 1
ATOM 2365 O O . GLU A 1 312 ? 28.196 -4.285 -4.865 1.00 98.00 312 GLU A O 1
ATOM 2370 N N . GLY A 1 313 ? 27.349 -5.707 -3.355 1.00 97.19 313 GLY A N 1
ATOM 2371 C CA . GLY A 1 313 ? 28.067 -5.144 -2.206 1.00 97.19 313 GLY A CA 1
ATOM 2372 C C . GLY A 1 313 ? 27.543 -3.792 -1.696 1.00 97.19 313 GLY A C 1
ATOM 2373 O O . GLY A 1 313 ? 28.086 -3.278 -0.721 1.00 97.19 313 GLY A O 1
ATOM 2374 N N . ILE A 1 314 ? 26.495 -3.228 -2.310 1.00 98.00 314 ILE A N 1
ATOM 2375 C CA . ILE A 1 314 ? 25.917 -1.924 -1.944 1.00 98.00 314 ILE A CA 1
ATOM 2376 C C . ILE A 1 314 ? 24.496 -2.092 -1.392 1.00 98.00 314 ILE A C 1
ATOM 2378 O O . ILE A 1 314 ? 24.241 -1.742 -0.242 1.00 98.00 314 ILE A O 1
ATOM 2382 N N . ILE A 1 315 ? 23.574 -2.628 -2.199 1.00 98.62 315 ILE A N 1
ATOM 2383 C CA . ILE A 1 315 ? 22.167 -2.851 -1.829 1.00 98.62 315 ILE A CA 1
ATOM 2384 C C . ILE A 1 315 ? 21.778 -4.265 -2.281 1.00 98.62 315 ILE A C 1
ATOM 2386 O O . ILE A 1 315 ? 21.787 -4.540 -3.481 1.00 98.62 315 ILE A O 1
ATOM 2390 N N . PRO A 1 316 ? 21.412 -5.173 -1.360 1.00 98.50 316 PRO A N 1
ATOM 2391 C CA . PRO A 1 316 ? 20.843 -6.468 -1.710 1.00 98.50 316 PRO A CA 1
ATOM 2392 C C . PRO A 1 316 ? 19.654 -6.345 -2.671 1.00 98.50 316 PRO A C 1
ATOM 2394 O O . PRO A 1 316 ? 18.695 -5.619 -2.401 1.00 98.50 316 PRO A O 1
ATOM 2397 N N . VAL A 1 317 ? 19.696 -7.096 -3.775 1.00 98.56 317 VAL A N 1
ATOM 2398 C CA . VAL A 1 317 ? 18.603 -7.166 -4.754 1.00 98.56 317 VAL A CA 1
ATOM 2399 C C . VAL A 1 317 ? 17.913 -8.523 -4.666 1.00 98.56 317 VAL A C 1
ATOM 2401 O O . VAL A 1 317 ? 18.544 -9.566 -4.872 1.00 98.56 317 VAL A O 1
ATOM 2404 N N . VAL A 1 318 ? 16.611 -8.507 -4.384 1.00 98.25 318 VAL A N 1
ATOM 2405 C CA . VAL A 1 318 ? 15.762 -9.698 -4.271 1.00 98.25 318 VAL A CA 1
ATOM 2406 C C . VAL A 1 318 ? 14.818 -9.743 -5.466 1.00 98.25 318 VAL A C 1
ATOM 2408 O O . VAL A 1 318 ? 13.832 -9.015 -5.532 1.00 98.25 318 VAL A O 1
ATOM 2411 N N . ILE A 1 319 ? 15.130 -10.613 -6.425 1.00 97.06 319 ILE A N 1
ATOM 2412 C CA . ILE A 1 319 ? 14.285 -10.857 -7.597 1.00 97.06 319 ILE A CA 1
ATOM 2413 C C . ILE A 1 319 ? 13.217 -11.870 -7.189 1.00 97.06 319 ILE A C 1
ATOM 2415 O O . ILE A 1 319 ? 13.541 -13.009 -6.852 1.00 97.06 319 ILE A O 1
ATOM 2419 N N . LYS A 1 320 ? 11.954 -11.445 -7.180 1.00 95.38 320 LYS A N 1
ATOM 2420 C CA . LYS A 1 320 ? 10.825 -12.300 -6.809 1.00 95.38 320 LYS A CA 1
ATOM 2421 C C . LYS A 1 320 ? 10.425 -13.215 -7.962 1.00 95.38 320 LYS A C 1
ATOM 2423 O O . LYS A 1 320 ? 10.504 -12.837 -9.128 1.00 95.38 320 LYS A O 1
ATOM 2428 N N . GLU A 1 321 ? 9.975 -14.417 -7.625 1.00 88.56 321 GLU A N 1
ATOM 2429 C CA . GLU A 1 321 ? 9.379 -15.343 -8.584 1.00 88.56 321 GLU A CA 1
ATOM 2430 C C . GLU A 1 321 ? 7.867 -15.131 -8.635 1.00 88.56 321 GLU A C 1
ATOM 2432 O O . GLU A 1 321 ? 7.219 -14.926 -7.611 1.00 88.56 321 GLU A O 1
ATOM 2437 N N . LYS A 1 322 ? 7.303 -15.186 -9.841 1.00 84.94 322 LYS A N 1
ATOM 2438 C CA . LYS A 1 322 ? 5.871 -15.005 -10.066 1.00 84.94 322 LYS A CA 1
ATOM 2439 C C . LYS A 1 322 ? 5.049 -16.052 -9.301 1.00 84.94 322 LYS A C 1
ATOM 2441 O O . LYS A 1 322 ? 5.208 -17.250 -9.533 1.00 84.94 322 LYS A O 1
ATOM 2446 N N . GLY A 1 323 ? 4.121 -15.586 -8.467 1.00 70.69 323 GLY A N 1
ATOM 2447 C CA . GLY A 1 323 ? 3.127 -16.404 -7.768 1.00 70.69 323 GLY A CA 1
ATOM 2448 C C . GLY A 1 323 ? 3.646 -17.186 -6.557 1.00 70.69 323 GLY A C 1
ATOM 2449 O O . GLY A 1 323 ? 2.957 -18.109 -6.126 1.00 70.69 323 GLY A O 1
ATOM 2450 N N . LYS A 1 324 ? 4.834 -16.852 -6.037 1.00 55.50 324 LYS A N 1
ATOM 2451 C CA . LYS A 1 324 ? 5.410 -17.444 -4.821 1.00 55.50 324 LYS A CA 1
ATOM 2452 C C . LYS A 1 324 ? 5.469 -16.457 -3.670 1.00 55.50 324 LYS A C 1
ATOM 2454 O O . LYS A 1 324 ? 5.655 -15.245 -3.912 1.00 55.50 324 LYS A O 1
#

Foldseek 3Di:
DDDDDDDDDDDDDDDPPDPPPDPPQPAAKDKDFDEAAADEPDQKDATDIDIPDPDAWDKDWPDKPAWDDDPRMIGHDAPIKTKMKTKDADPRGIDIDIYIYHHHYFQPAQDDLVNQVVQWAAAAFLWIWGDGRPAIEIFLQDPQPAQEEHLEYEFQDDDVRSDDLVSVVSHADANYEYEYAPHPPRPDDHVYYHHDFAQDWDCDHNRWIKHWHFAAEPPDDPGHSVSRGTWIFIDGNNATETSRPAHELDPCLLVAAHQEYEAEQFCRGHYVHLVRRLVSCVSNPYQEYEYGRDDDPGHYVVSLVVSCVSCVVNHHYDYHDHPD

Secondary structure (DSSP, 8-state):
--------------------------SSPPEE--SPEEEES-SEEE---EESSSS--EEEEEE-TT-EEETTEEE--SSEEEEEEEEEEETTEEEEEEEEEEEE---SSSPPHHHHHHTEEEEETTEEEEEETTEEEEES--S--S---EEEEE---S-TTT--HHHHHTTEEEEEEEEE-TT----S--SEEEE--TT-EEE-GGG-EEEEEE---SS-SSS-GGG--EEEEEEETTEEEEE--S----GGGGG---SEEEEE--TTTS-SSHHHHHHHHHHTT-SEEEEES-SSSS--HHHHHHHHHHTTTTS-B--PPTT-

Sequence (324 aa):
MRKSIRVIAFIGTLWVIGCKKESVCDGPPKVNAGQDINVVNQSSVNLAGTTSASQGGTWTIISGEGGTIANNKFTGKLKNTYKLKWESTSECGSASDTLNITLNAGFGGNLTVNQVVDNIHWIQQSCFRIESGAYTIYTDPNSIAVKDTADIIVISHPHSDHWTAENLDKLVGPNTILIAPQEIQYTGKVAKRIILKPGEEHNAFGGILIKAVPAYNIVKNNHPKANNWVGYLISINGVTVYLSGDTERIPEMKTFTTDIAMLPLGQTFTFPSVAEAAESAKDVKAKVLIPMHFGLAEGTLQDAMTVKNLLEGIIPVVIKEKGK